Protein AF-A0A2G6DZI0-F1 (afdb_monomer)

Solvent-accessible surface area (backbone atoms only — not comparable to full-atom values): 14780 Å² total; per-residue (Å²): 105,70,50,78,74,58,68,56,85,84,78,86,80,90,85,77,63,76,92,73,58,60,62,69,58,54,59,67,43,70,79,52,85,54,80,83,73,48,76,62,64,48,76,48,68,34,47,69,69,62,69,34,60,83,61,51,24,44,43,50,76,71,59,46,33,26,44,77,76,79,62,83,91,50,59,17,75,93,54,61,92,66,69,79,63,49,92,82,42,39,43,22,62,45,29,32,43,66,50,60,46,77,42,52,66,79,74,40,85,90,51,78,85,70,48,31,73,70,47,46,43,36,80,92,29,47,52,67,36,82,71,58,72,90,42,56,29,59,38,48,37,48,53,52,33,38,32,70,77,48,34,72,63,33,46,54,32,43,60,49,8,40,38,91,69,95,69,68,76,71,66,73,75,67,76,48,94,93,51,54,67,44,81,39,70,22,77,76,25,18,43,44,22,50,28,39,33,37,32,33,47,96,44,43,83,78,42,42,57,60,47,51,50,62,53,26,59,71,43,21,41,45,35,12,77,74,65,67,22,44,31,48,32,55,85,45,81,50,85,67,65,96,82,66,45,72,38,68,65,88,126

Radius of gyration: 19.63 Å; Cα contacts (8 Å, |Δi|>4): 373; chains: 1; bounding box: 44×37×57 Å

Nearest PDB structures (foldseek):
  1y4t-assembly2_D  TM=6.309E-01  e=1.921E-06  Campylobacter jejuni
  6lki-assembly1_A  TM=6.742E-01  e=7.366E-06  Staphylococcus aureus
  1q35-assembly1_A  TM=6.462E-01  e=7.194E-05  Mannheimia haemolytica
  1si1-assembly1_A  TM=6.051E-01  e=9.636E-05  Mannheimia haemolytica
  4x6g-assembly2_G  TM=4.025E-01  e=1.919E-01  Pseudomonas aeruginosa PAO1

Mean predicted aligned error: 7.73 Å

Sequence (251 aa):
AFAEETGLTGVNTELKAASVGTSWVADNLETVSTAEDLPDLFMSAGFDLFFDLKKIGRFREQGVFADLVDYKDRENPLFAGRNLRDPSANYSVISVVPAVFLVNTAELNNRQIPRSWADLMQPEWQQSVSLPVGDFDLFNAILLNIHDQYGDEGIKKLGRSMLLTIMPYFFTKTAKQGGTMEAVWPEDGAIISPIFMLAKKERAEELQPIVDFFASKAVGETLSHQGLFPSLHPEVDNRLPDDADYRMTRR

pLDDT: mean 82.29, std 13.65, range [33.38, 97.19]

Organism: NCBI:txid2044937

Secondary structure (DSSP, 8-state):
-HHHHH-----------GGG-SHHHHHHHHT--SSTTS-SEEEEESSHHHH-TTTHHHHHHTT-EE-----TT---GGGTTS--S-TTS--EEEEEEEE-EEEEGGG-TTPPPP-SHHHHTSGGGTT-B---TT-HHHHHHHHHHHHHHHHHHHHHHHHHHB------GGGGGG--TTSSEEEE--TT-EEEEEEEEEEEGGGHHHHHHHHHHHTSHHHHHHHHHTT---B--TT------TT--EE----

Structure (mmCIF, N/CA/C/O backbone):
data_AF-A0A2G6DZI0-F1
#
_entry.id   AF-A0A2G6DZI0-F1
#
loop_
_atom_site.group_PDB
_atom_site.id
_atom_site.type_symbol
_atom_site.label_atom_id
_atom_site.label_alt_id
_atom_site.label_comp_id
_ato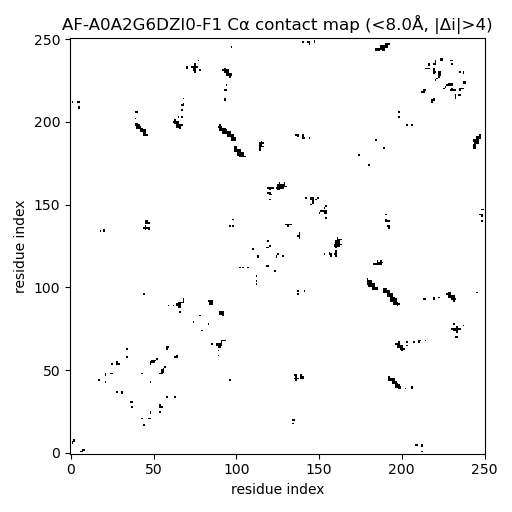m_site.label_asym_id
_atom_site.label_entity_id
_atom_site.label_seq_id
_atom_site.pdbx_PDB_ins_code
_atom_site.Cartn_x
_atom_site.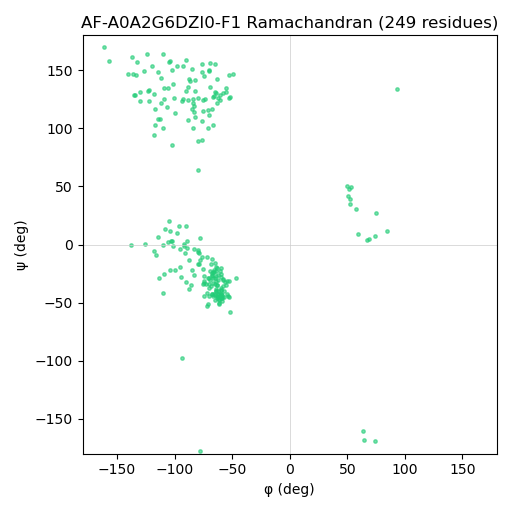Cartn_y
_atom_site.Cartn_z
_atom_site.occupancy
_atom_site.B_iso_or_equiv
_atom_site.auth_seq_id
_atom_site.auth_comp_id
_atom_site.auth_asym_id
_atom_site.auth_atom_id
_atom_site.pdbx_PDB_model_num
ATOM 1 N N . ALA A 1 1 ? -19.471 15.542 7.535 1.00 70.19 1 ALA A N 1
ATOM 2 C CA . ALA A 1 1 ? -19.070 14.133 7.348 1.00 70.19 1 ALA A CA 1
ATOM 3 C C . ALA A 1 1 ? -18.791 13.471 8.698 1.00 70.19 1 ALA A C 1
ATOM 5 O O . ALA A 1 1 ? -19.756 13.087 9.332 1.00 70.19 1 ALA A O 1
ATOM 6 N N . PHE A 1 2 ? -17.552 13.436 9.214 1.00 78.06 2 PHE A N 1
ATOM 7 C CA . PHE A 1 2 ? -17.209 12.659 10.424 1.00 78.06 2 PHE A CA 1
ATOM 8 C C . PHE A 1 2 ? -18.108 12.911 11.651 1.00 78.06 2 PHE A C 1
ATOM 10 O O . PHE A 1 2 ? -18.731 11.981 12.144 1.00 78.06 2 PHE A O 1
ATOM 17 N N . ALA A 1 3 ? -18.213 14.154 12.134 1.00 78.19 3 ALA A N 1
ATOM 18 C CA . ALA A 1 3 ? -19.002 14.460 13.335 1.00 78.19 3 ALA A CA 1
ATOM 19 C C . ALA A 1 3 ? -20.518 14.258 13.139 1.00 78.19 3 ALA A C 1
ATOM 21 O O . ALA A 1 3 ? -21.231 13.973 14.095 1.00 78.19 3 ALA A O 1
ATOM 22 N N . GLU A 1 4 ? -21.013 14.393 11.905 1.00 75.19 4 GLU A N 1
ATOM 23 C CA . GLU A 1 4 ? -22.422 14.147 11.569 1.00 75.19 4 GLU A CA 1
ATOM 24 C C . GLU A 1 4 ? -22.742 12.648 11.538 1.00 75.19 4 GLU A C 1
ATOM 26 O O . GLU A 1 4 ? -23.852 12.257 11.880 1.00 75.19 4 GLU A O 1
ATOM 31 N N . GLU A 1 5 ? -21.775 11.819 11.139 1.00 77.38 5 GLU A N 1
ATOM 32 C CA . GLU A 1 5 ? -21.937 10.373 10.979 1.00 77.38 5 GLU A CA 1
ATOM 33 C C . GLU A 1 5 ? -21.670 9.608 12.280 1.00 77.38 5 GLU A C 1
ATOM 35 O O . GLU A 1 5 ? -22.393 8.671 12.604 1.00 77.38 5 GLU A O 1
ATOM 40 N N . THR A 1 6 ? -20.674 10.036 13.062 1.00 79.06 6 THR A N 1
ATOM 41 C CA . THR A 1 6 ? -20.287 9.365 14.316 1.00 79.06 6 THR A CA 1
ATOM 42 C C . THR A 1 6 ? -20.927 9.980 15.560 1.00 79.06 6 THR A C 1
ATOM 44 O O . THR A 1 6 ? -20.945 9.353 16.616 1.00 79.06 6 THR A O 1
ATOM 47 N N . GLY A 1 7 ? -21.419 11.221 15.476 1.00 79.44 7 GLY A N 1
ATOM 48 C CA . GLY A 1 7 ? -21.890 11.983 16.637 1.00 79.44 7 GLY A CA 1
ATOM 49 C C . GLY A 1 7 ? -20.778 12.415 17.605 1.00 79.44 7 GLY A C 1
ATOM 50 O O . GLY A 1 7 ? -21.074 12.994 18.652 1.00 79.44 7 GLY A O 1
ATOM 51 N N . LEU A 1 8 ? -19.504 12.162 17.279 1.00 83.38 8 LEU A N 1
ATOM 52 C CA . LEU A 1 8 ? -18.361 12.497 18.125 1.00 83.38 8 LEU A CA 1
ATOM 53 C C . LEU A 1 8 ? -17.868 13.922 17.843 1.00 83.38 8 LEU A C 1
ATOM 55 O O . LEU A 1 8 ? -17.499 14.264 16.720 1.00 83.38 8 LEU A O 1
ATOM 59 N N . THR A 1 9 ? -17.808 14.752 18.887 1.00 74.44 9 THR A N 1
ATOM 60 C CA . THR A 1 9 ? -17.354 16.155 18.796 1.00 74.44 9 THR A CA 1
ATOM 61 C C . THR A 1 9 ? -16.095 16.455 19.614 1.00 74.44 9 THR A C 1
ATOM 63 O O . THR A 1 9 ? -15.578 17.565 19.546 1.00 74.44 9 THR A O 1
ATOM 66 N N . GLY A 1 10 ? -15.604 15.490 20.398 1.00 75.81 10 GLY A N 1
ATOM 67 C CA . GLY A 1 10 ? -14.447 15.625 21.295 1.00 75.81 10 GLY A CA 1
ATOM 68 C C . GLY A 1 10 ? -13.167 14.952 20.793 1.00 75.81 10 GLY A C 1
ATOM 69 O O . GLY A 1 10 ? -12.300 14.639 21.601 1.00 75.81 10 GLY A O 1
ATOM 70 N N . VAL A 1 11 ? -13.055 14.680 19.489 1.00 80.00 11 VAL A N 1
ATOM 71 C CA . VAL A 1 11 ? -11.892 13.985 18.920 1.00 80.00 11 VAL A CA 1
ATOM 72 C C . VAL A 1 11 ? -10.783 14.993 18.637 1.00 80.00 11 VAL A C 1
ATOM 74 O O . VAL A 1 11 ? -10.944 15.885 17.804 1.00 80.00 11 VAL A O 1
ATOM 77 N N . ASN A 1 12 ? -9.650 14.848 19.324 1.00 82.06 12 ASN A N 1
ATOM 78 C CA . ASN A 1 12 ? -8.438 15.585 18.989 1.00 82.06 12 ASN A CA 1
ATOM 79 C C . ASN A 1 12 ? -7.689 14.839 17.881 1.00 82.06 12 ASN A C 1
ATOM 81 O O . ASN A 1 12 ? -7.340 13.672 18.047 1.00 82.06 12 ASN A O 1
ATOM 85 N N . THR A 1 13 ? -7.455 15.500 16.751 1.00 81.88 13 THR A N 1
ATOM 86 C CA . THR A 1 13 ? -6.832 14.880 15.578 1.00 81.88 13 THR A CA 1
ATOM 87 C C . THR A 1 13 ? -5.583 15.634 15.169 1.00 81.88 13 THR A C 1
ATOM 89 O O . THR A 1 13 ? -5.636 16.844 14.944 1.00 81.88 13 THR A O 1
ATOM 92 N N . GLU A 1 14 ? -4.500 14.903 14.933 1.00 79.62 14 GLU A N 1
ATOM 93 C CA . GLU A 1 14 ? -3.352 15.412 14.195 1.00 79.62 14 GLU A CA 1
ATOM 94 C C . GLU A 1 14 ? -3.155 14.575 12.926 1.00 79.62 14 GLU A C 1
ATOM 96 O O . GLU A 1 14 ? -2.542 13.514 12.948 1.00 79.62 14 GLU A O 1
ATOM 101 N N . LEU A 1 15 ? -3.716 15.045 11.807 1.00 76.69 15 LEU A N 1
ATOM 102 C CA . LEU A 1 15 ? -3.549 14.426 10.490 1.00 76.69 15 LEU A CA 1
ATOM 103 C C . LEU A 1 15 ? -2.598 15.267 9.634 1.00 76.69 15 LEU A C 1
ATOM 105 O O . LEU A 1 15 ? -2.732 16.491 9.550 1.00 76.69 15 LEU A O 1
ATOM 109 N N . LYS A 1 16 ? -1.650 14.605 8.967 1.00 70.81 16 LYS A N 1
ATOM 110 C CA . LYS A 1 16 ? -0.746 15.210 7.978 1.00 70.81 16 LYS A CA 1
ATOM 111 C C . LYS A 1 16 ? -0.937 14.523 6.629 1.00 70.81 16 LYS A C 1
ATOM 113 O O . LYS A 1 16 ? -1.345 13.367 6.564 1.00 70.81 16 LYS A O 1
ATOM 118 N N . ALA A 1 17 ? -0.637 15.234 5.546 1.00 66.31 17 ALA A N 1
ATOM 119 C CA . ALA A 1 17 ? -0.647 14.639 4.214 1.00 66.31 17 ALA A CA 1
ATOM 120 C C . ALA A 1 17 ? 0.408 13.525 4.117 1.00 66.31 17 ALA A C 1
ATOM 122 O O . ALA A 1 17 ? 1.514 13.692 4.628 1.00 66.31 17 ALA A O 1
ATOM 123 N N . ALA A 1 18 ? 0.101 12.436 3.404 1.00 62.53 18 ALA A N 1
ATOM 124 C CA . ALA A 1 18 ? 1.015 11.301 3.231 1.00 62.53 18 ALA A CA 1
ATOM 125 C C . ALA A 1 18 ? 2.392 11.714 2.671 1.00 62.53 18 ALA A C 1
ATOM 127 O O . ALA A 1 18 ? 3.412 11.161 3.059 1.00 62.53 18 ALA A O 1
ATOM 128 N N . SER A 1 19 ? 2.446 12.766 1.845 1.00 58.12 19 SER A N 1
ATOM 129 C CA . SER A 1 19 ? 3.691 13.322 1.292 1.00 58.12 19 SER A CA 1
ATOM 130 C C . SER A 1 19 ? 4.645 13.925 2.330 1.00 58.12 19 SER A C 1
ATOM 132 O O . SER A 1 19 ? 5.791 14.215 2.002 1.00 58.12 19 SER A O 1
ATOM 134 N N . VAL A 1 20 ? 4.166 14.201 3.547 1.00 62.16 20 VAL A N 1
ATOM 135 C CA . VAL A 1 20 ? 4.996 14.673 4.669 1.00 62.16 20 VAL A CA 1
ATOM 136 C C . VAL A 1 20 ? 5.761 13.504 5.306 1.00 62.16 20 VAL A C 1
ATOM 138 O O . VAL A 1 20 ? 6.754 13.730 5.991 1.00 62.16 20 VAL A O 1
ATOM 141 N N . GLY A 1 21 ? 5.341 12.262 5.042 1.00 64.31 21 GLY A N 1
ATOM 142 C CA . GLY A 1 21 ? 5.916 11.055 5.625 1.00 64.31 21 GLY A CA 1
ATOM 143 C C . GLY A 1 21 ? 5.535 10.855 7.094 1.00 64.31 21 GLY A C 1
ATOM 144 O O . GLY A 1 21 ? 4.664 11.536 7.646 1.00 64.31 21 GLY A O 1
ATOM 145 N N . THR A 1 22 ? 6.205 9.896 7.730 1.00 65.06 22 THR A N 1
ATOM 146 C CA . THR A 1 22 ? 5.932 9.429 9.100 1.00 65.06 22 THR A CA 1
ATOM 147 C C . THR A 1 22 ? 6.905 9.981 10.144 1.00 65.06 22 THR A C 1
ATOM 149 O O . THR A 1 22 ? 6.722 9.726 11.334 1.00 65.06 22 THR A O 1
ATOM 152 N N . SER A 1 23 ? 7.901 10.781 9.739 1.00 65.75 23 SER A N 1
ATOM 153 C CA . SER A 1 23 ? 8.961 11.272 10.633 1.00 65.75 23 SER A CA 1
ATOM 154 C C . SER A 1 23 ? 8.413 12.049 11.830 1.00 65.75 23 SER A C 1
ATOM 156 O O . SER A 1 23 ? 8.842 11.831 12.951 1.00 65.75 23 SER A O 1
ATOM 158 N N . TRP A 1 24 ? 7.387 12.875 11.623 1.00 68.06 24 TRP A N 1
ATOM 159 C CA . TRP A 1 24 ? 6.748 13.635 12.701 1.00 68.06 24 TRP A CA 1
ATOM 160 C C . TRP A 1 24 ? 6.050 12.734 13.736 1.00 68.06 24 TRP A C 1
ATOM 162 O O . TRP A 1 24 ? 6.039 13.056 14.921 1.00 68.06 24 TRP A O 1
ATOM 172 N N . VAL A 1 25 ? 5.486 11.594 13.309 1.00 70.12 25 VAL A N 1
ATOM 173 C CA . VAL A 1 25 ? 4.910 10.604 14.234 1.00 70.12 25 VAL A CA 1
ATOM 174 C C . VAL A 1 25 ? 6.033 9.935 15.010 1.00 70.12 25 VAL A C 1
ATOM 176 O O . VAL A 1 25 ? 5.936 9.781 16.222 1.00 70.12 25 VAL A O 1
ATOM 179 N N . ALA A 1 26 ? 7.113 9.562 14.320 1.00 68.69 26 ALA A N 1
ATOM 180 C CA . ALA A 1 26 ? 8.275 8.944 14.940 1.00 68.69 26 ALA A CA 1
ATOM 181 C C . ALA A 1 26 ? 8.911 9.854 16.004 1.00 68.69 26 ALA A C 1
ATOM 183 O O . ALA A 1 26 ? 9.211 9.356 17.087 1.00 68.69 26 ALA A O 1
ATOM 184 N N . ASP A 1 27 ? 9.039 11.155 15.725 1.00 71.88 27 ASP A N 1
ATOM 185 C CA . ASP A 1 27 ? 9.557 12.172 16.650 1.00 71.88 27 ASP A CA 1
ATOM 186 C C . ASP A 1 27 ? 8.659 12.307 17.891 1.00 71.88 27 ASP A C 1
ATOM 188 O O . ASP A 1 27 ? 9.139 12.305 19.026 1.00 71.88 27 ASP A O 1
ATOM 192 N N . ASN A 1 28 ? 7.335 12.336 17.694 1.00 72.69 28 ASN A N 1
ATOM 193 C CA . ASN A 1 28 ? 6.364 12.375 18.792 1.00 72.69 28 ASN A CA 1
ATOM 194 C C . ASN A 1 28 ? 6.376 11.095 19.647 1.00 72.69 28 ASN A C 1
ATOM 196 O O . ASN A 1 28 ? 5.981 11.131 20.810 1.00 72.69 28 ASN A O 1
ATOM 200 N N . LEU A 1 29 ? 6.834 9.970 19.091 1.00 74.31 29 LEU A N 1
ATOM 201 C CA . LEU A 1 29 ? 6.970 8.698 19.799 1.00 74.31 29 LEU A CA 1
ATOM 202 C C . LEU A 1 29 ? 8.316 8.541 20.522 1.00 74.31 29 LEU A C 1
ATOM 204 O O . LEU A 1 29 ? 8.438 7.636 21.348 1.00 74.31 29 LEU A O 1
ATOM 208 N N . GLU A 1 30 ? 9.324 9.383 20.257 1.00 71.38 30 GLU A N 1
ATOM 209 C CA . GLU A 1 30 ? 10.642 9.262 20.907 1.00 71.38 30 GLU A CA 1
ATOM 210 C C . GLU A 1 30 ? 10.581 9.495 22.419 1.00 71.38 30 GLU A C 1
ATOM 212 O O . GLU A 1 30 ? 11.345 8.898 23.179 1.00 71.38 30 GLU A O 1
ATOM 217 N N . THR A 1 31 ? 9.661 10.350 22.862 1.00 69.75 31 THR A N 1
ATOM 218 C CA . THR A 1 31 ? 9.478 10.705 24.274 1.00 69.75 31 THR A CA 1
ATOM 219 C C . THR A 1 31 ? 8.466 9.809 24.988 1.00 69.75 31 THR A C 1
ATOM 221 O O . THR A 1 31 ? 8.342 9.882 26.211 1.00 69.75 31 THR A O 1
ATOM 224 N N . VAL A 1 32 ? 7.773 8.935 24.253 1.00 77.75 32 VAL A N 1
ATOM 225 C CA . VAL A 1 32 ? 6.754 8.043 24.806 1.00 77.75 32 VAL A CA 1
ATOM 226 C C . VAL A 1 32 ? 7.415 6.903 25.572 1.00 77.75 32 VAL A C 1
ATOM 228 O O . VAL A 1 32 ? 8.234 6.144 25.044 1.00 77.75 32 VAL A O 1
ATOM 231 N N . SER A 1 33 ? 7.029 6.748 26.837 1.00 75.31 33 SER A N 1
ATOM 232 C CA . SER A 1 33 ? 7.593 5.729 27.729 1.00 75.31 33 SER A CA 1
ATOM 233 C C . SER A 1 33 ? 6.579 4.659 28.130 1.00 75.31 33 SER A C 1
ATOM 235 O O . SER A 1 33 ? 6.971 3.503 28.312 1.00 75.31 33 SER A O 1
ATOM 237 N N . THR A 1 34 ? 5.291 5.009 28.179 1.00 82.88 34 THR A N 1
ATOM 238 C CA . THR A 1 34 ? 4.193 4.114 28.565 1.00 82.88 34 THR A CA 1
ATOM 239 C C . THR A 1 34 ? 3.114 4.039 27.482 1.00 82.88 34 THR A C 1
ATOM 241 O O . THR A 1 34 ? 3.065 4.873 26.580 1.00 82.88 34 THR A O 1
ATOM 244 N N . ALA A 1 35 ? 2.242 3.027 27.552 1.00 82.81 35 ALA A N 1
ATOM 245 C CA . ALA A 1 35 ? 1.118 2.895 26.622 1.00 82.81 35 ALA A CA 1
ATOM 246 C C . ALA A 1 35 ? 0.059 4.000 26.813 1.00 82.81 35 ALA A C 1
ATOM 248 O O . ALA A 1 35 ? -0.669 4.329 25.878 1.00 82.81 35 ALA A O 1
ATOM 249 N N . GLU A 1 36 ? -0.007 4.591 28.006 1.00 84.62 36 GLU A N 1
ATOM 250 C CA . GLU A 1 36 ? -0.926 5.679 28.355 1.00 84.62 36 GLU A CA 1
ATOM 251 C C . GLU A 1 36 ? -0.596 6.967 27.587 1.00 84.62 36 GLU A C 1
ATOM 253 O O . GLU A 1 36 ? -1.507 7.684 27.181 1.00 84.62 36 GLU A O 1
ATOM 258 N N . ASP A 1 37 ?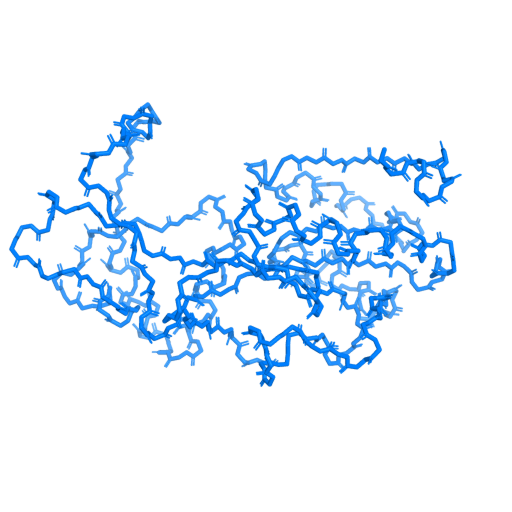 0.690 7.205 27.307 1.00 84.12 37 ASP A N 1
ATOM 259 C CA . ASP A 1 37 ? 1.177 8.384 26.578 1.00 84.12 37 ASP A CA 1
ATOM 260 C C . ASP A 1 37 ? 0.921 8.310 25.057 1.00 84.12 37 ASP A C 1
ATOM 262 O O . ASP A 1 37 ? 1.128 9.288 24.335 1.00 84.12 37 ASP A O 1
ATOM 266 N N . LEU A 1 38 ? 0.510 7.147 24.539 1.00 86.25 38 LEU A N 1
ATOM 267 C CA . LEU A 1 38 ? 0.220 6.966 23.117 1.00 86.25 38 LEU A CA 1
ATOM 268 C C . LEU A 1 38 ? -1.137 7.584 22.745 1.00 86.25 38 LEU A C 1
ATOM 270 O O . LEU A 1 38 ? -2.081 7.493 23.530 1.00 86.25 38 LEU A O 1
ATOM 274 N N . PRO A 1 39 ? -1.301 8.097 21.515 1.00 88.06 39 PRO A N 1
ATOM 275 C CA . PRO A 1 39 ? -2.614 8.241 20.894 1.00 88.06 39 PRO A CA 1
ATOM 276 C C . PRO A 1 39 ? -3.460 6.964 20.973 1.00 88.06 39 PRO A C 1
ATOM 278 O O . PRO A 1 39 ? -2.941 5.849 20.898 1.00 88.06 39 PRO A O 1
ATOM 281 N N . ASP A 1 40 ? -4.778 7.122 21.094 1.00 91.06 40 ASP A N 1
ATOM 282 C CA . ASP A 1 40 ? -5.701 5.983 21.176 1.00 91.06 40 ASP A CA 1
ATOM 283 C C . ASP A 1 40 ? -5.898 5.284 19.822 1.00 91.06 40 ASP A C 1
ATOM 285 O O . ASP A 1 40 ? -6.144 4.078 19.776 1.00 91.06 40 ASP A O 1
ATOM 289 N N . LEU A 1 41 ? -5.730 6.028 18.724 1.00 89.88 41 LEU A N 1
ATOM 290 C CA . LEU A 1 41 ? -5.807 5.535 17.354 1.00 89.88 41 LEU A CA 1
ATOM 291 C C . LEU A 1 41 ? -4.647 6.094 16.524 1.00 89.88 41 LEU A C 1
ATOM 293 O O . LEU A 1 41 ? -4.451 7.308 16.457 1.00 89.88 41 LEU A O 1
ATOM 297 N N . PHE A 1 42 ? -3.920 5.213 15.844 1.00 87.19 42 PHE A N 1
ATOM 298 C CA . PHE A 1 42 ? -2.935 5.583 14.829 1.00 87.19 42 PHE A CA 1
ATOM 299 C C . PHE A 1 42 ? -3.422 5.149 13.460 1.00 87.19 42 PHE A C 1
ATOM 301 O O . PHE A 1 42 ? -3.967 4.058 13.314 1.00 87.19 42 PHE A O 1
ATOM 308 N N . MET A 1 43 ? -3.151 5.964 12.448 1.00 85.50 43 MET A N 1
ATOM 309 C CA . MET A 1 43 ? -3.350 5.603 11.051 1.00 85.50 43 MET A CA 1
ATOM 310 C C . MET A 1 43 ? -2.121 6.013 10.256 1.00 85.50 43 MET A C 1
ATOM 312 O O . MET A 1 43 ? -1.668 7.155 10.353 1.00 85.50 43 MET A O 1
ATOM 316 N N . SER A 1 44 ? -1.568 5.085 9.483 1.00 79.12 44 SER A N 1
ATOM 317 C CA . SER A 1 44 ? -0.425 5.382 8.624 1.00 79.12 44 SER A CA 1
ATOM 318 C C . SER A 1 44 ? -0.325 4.398 7.466 1.00 79.12 44 SER A C 1
ATOM 320 O O . SER A 1 44 ? -0.857 3.289 7.529 1.00 79.12 44 SER A O 1
ATOM 322 N N . ALA A 1 45 ? 0.353 4.817 6.404 1.00 73.12 45 ALA A N 1
ATOM 323 C CA . ALA A 1 45 ? 0.731 3.929 5.317 1.00 73.12 45 ALA A CA 1
ATOM 324 C C . ALA A 1 45 ? 2.047 3.218 5.660 1.00 73.12 45 ALA A C 1
ATOM 326 O O . ALA A 1 45 ? 2.868 3.752 6.395 1.00 73.12 45 ALA A O 1
ATOM 327 N N . GLY A 1 46 ? 2.222 2.015 5.118 1.00 67.94 46 GLY A N 1
ATOM 328 C CA . GLY A 1 46 ? 3.477 1.274 5.087 1.00 67.94 46 GLY A CA 1
ATOM 329 C C . GLY A 1 46 ? 4.074 0.846 6.413 1.00 67.94 46 GLY A C 1
ATOM 330 O O . GLY A 1 46 ? 3.378 0.628 7.395 1.00 67.94 46 GLY A O 1
ATOM 331 N N . PHE A 1 47 ? 5.370 0.553 6.382 1.00 67.38 47 PHE A N 1
ATOM 332 C CA . PHE A 1 47 ? 6.024 -0.345 7.331 1.00 67.38 47 PHE A CA 1
ATOM 333 C C . PHE A 1 47 ? 6.855 0.395 8.386 1.00 67.38 47 PHE A C 1
ATOM 335 O O . PHE A 1 47 ? 7.122 -0.164 9.450 1.00 67.38 47 PHE A O 1
ATOM 342 N N . ASP A 1 48 ? 7.277 1.633 8.127 1.00 66.62 48 ASP A N 1
ATOM 343 C CA . ASP A 1 48 ? 8.335 2.258 8.932 1.00 66.62 48 ASP A CA 1
ATOM 344 C C . ASP A 1 48 ? 7.885 2.529 10.378 1.00 66.62 48 ASP A C 1
ATOM 346 O O . ASP A 1 48 ? 8.575 2.202 11.344 1.00 66.62 48 ASP A O 1
ATOM 350 N N . LEU A 1 49 ? 6.653 3.016 10.541 1.00 67.56 49 LEU A N 1
ATOM 351 C CA . LEU A 1 49 ? 6.085 3.298 11.857 1.00 67.56 49 LEU A CA 1
ATOM 352 C C . LEU A 1 49 ? 5.786 2.021 12.664 1.00 67.56 49 LEU A C 1
ATOM 354 O O . LEU A 1 49 ? 5.893 2.015 13.891 1.00 67.56 49 LEU A O 1
ATOM 358 N N . PHE A 1 50 ? 5.396 0.938 11.989 1.00 65.38 50 PHE A N 1
ATOM 359 C CA . PHE A 1 50 ? 4.792 -0.231 12.638 1.00 65.38 50 PHE A CA 1
ATOM 360 C C . PHE A 1 50 ? 5.751 -1.393 12.871 1.00 65.38 50 PHE A C 1
ATOM 362 O O . PHE A 1 50 ? 5.493 -2.222 13.747 1.00 65.38 50 PHE A O 1
ATOM 369 N N . PHE A 1 51 ? 6.848 -1.451 12.116 1.00 64.44 51 PHE A N 1
ATOM 370 C CA . PHE A 1 51 ? 7.861 -2.499 12.238 1.00 64.44 51 PHE A CA 1
ATOM 371 C C . PHE A 1 51 ? 9.121 -2.024 12.980 1.00 64.44 51 PHE A C 1
ATOM 373 O O . PHE A 1 51 ? 10.047 -2.814 13.181 1.00 64.44 51 PHE A O 1
ATOM 380 N N . ASP A 1 52 ? 9.134 -0.782 13.480 1.00 71.06 52 ASP A N 1
ATOM 381 C CA . ASP A 1 52 ? 10.100 -0.333 14.485 1.00 71.06 52 ASP A CA 1
ATOM 382 C C . ASP A 1 52 ? 9.846 -1.069 15.815 1.00 71.06 52 ASP A C 1
ATOM 384 O O . ASP A 1 52 ? 8.931 -0.743 16.575 1.00 71.06 52 ASP A O 1
ATOM 388 N N . LEU A 1 53 ? 10.690 -2.064 16.111 1.00 65.75 53 LEU A N 1
ATOM 389 C CA . LEU A 1 53 ? 10.628 -2.866 17.341 1.00 65.75 53 LEU A CA 1
ATOM 390 C C . LEU A 1 53 ? 10.855 -2.049 18.624 1.00 65.75 53 LEU A C 1
ATOM 392 O O . LEU A 1 53 ? 10.479 -2.494 19.705 1.00 65.75 53 LEU A O 1
ATOM 396 N N . LYS A 1 54 ? 11.475 -0.869 18.541 1.00 69.50 54 LYS A N 1
ATOM 397 C CA . LYS A 1 54 ? 11.793 -0.029 19.705 1.00 69.50 54 LYS A CA 1
ATOM 398 C C . LYS A 1 54 ? 10.678 0.959 20.034 1.00 69.50 54 LYS A C 1
ATOM 400 O O . LYS A 1 54 ? 10.501 1.268 21.210 1.00 69.50 54 LYS A O 1
ATOM 405 N N . LYS A 1 55 ? 9.950 1.451 19.027 1.00 75.44 55 LYS A N 1
ATOM 406 C CA . LYS A 1 55 ? 8.881 2.452 19.192 1.00 75.44 55 LYS A CA 1
ATOM 407 C C . LYS A 1 55 ? 7.509 1.804 19.336 1.00 75.44 55 LYS A C 1
ATOM 409 O O . LYS A 1 55 ? 7.153 1.384 20.431 1.00 75.44 55 LYS A O 1
ATOM 414 N N . ILE A 1 56 ? 6.726 1.717 18.262 1.00 78.81 56 ILE A N 1
ATOM 415 C CA . ILE A 1 56 ? 5.375 1.140 18.308 1.00 78.81 56 ILE A CA 1
ATOM 416 C C . ILE A 1 56 ? 5.415 -0.391 18.424 1.00 78.81 56 ILE A C 1
ATOM 418 O O . ILE A 1 56 ? 4.561 -0.978 19.092 1.00 78.81 56 ILE A O 1
ATOM 422 N N . GLY A 1 57 ? 6.430 -1.045 17.850 1.00 80.06 57 GLY A N 1
ATOM 423 C CA . GLY A 1 57 ? 6.544 -2.503 17.826 1.00 80.06 57 GLY A CA 1
ATOM 424 C C . GLY A 1 57 ? 6.592 -3.141 19.217 1.00 80.06 57 GLY A C 1
ATOM 425 O O . GLY A 1 57 ? 5.939 -4.162 19.426 1.00 80.06 57 GLY A O 1
ATOM 426 N N . ARG A 1 58 ? 7.253 -2.513 20.204 1.00 83.94 58 ARG A N 1
ATOM 427 C CA . ARG A 1 58 ? 7.258 -3.020 21.593 1.00 83.94 58 ARG A CA 1
ATOM 428 C C . ARG A 1 58 ? 5.862 -3.018 22.225 1.00 83.94 58 ARG A C 1
ATOM 430 O O . ARG A 1 58 ? 5.548 -3.911 23.001 1.00 83.94 58 ARG A O 1
ATOM 437 N N . PHE A 1 59 ? 5.020 -2.032 21.904 1.00 86.69 59 PHE A N 1
ATOM 438 C CA . PHE A 1 59 ? 3.664 -1.930 22.457 1.00 86.69 59 PHE A CA 1
ATOM 439 C C . PHE A 1 59 ? 2.722 -2.939 21.801 1.00 86.69 59 PHE A C 1
ATOM 441 O O . PHE A 1 59 ? 1.874 -3.524 22.474 1.00 86.69 59 PHE A O 1
ATOM 448 N N . ARG A 1 60 ? 2.930 -3.232 20.512 1.00 86.75 60 ARG A N 1
ATOM 449 C CA . ARG A 1 60 ? 2.293 -4.384 19.865 1.00 86.75 60 ARG A CA 1
ATOM 450 C C . ARG A 1 60 ? 2.659 -5.689 20.568 1.00 86.75 60 ARG A C 1
ATOM 452 O O . ARG A 1 60 ? 1.768 -6.465 20.880 1.00 86.75 60 ARG A O 1
ATOM 459 N N . GLU A 1 61 ? 3.941 -5.935 20.840 1.00 85.31 61 GLU A N 1
ATOM 460 C CA . GLU A 1 61 ? 4.380 -7.160 21.536 1.00 85.31 61 GLU A CA 1
ATOM 461 C C . GLU A 1 61 ? 3.806 -7.281 22.956 1.00 85.31 61 GLU A C 1
ATOM 463 O O . GLU A 1 61 ? 3.609 -8.388 23.453 1.00 85.31 61 GLU A O 1
ATOM 468 N N . GLN A 1 62 ? 3.481 -6.153 23.589 1.00 88.62 62 GLN A N 1
ATOM 469 C CA . GLN A 1 62 ? 2.776 -6.092 24.873 1.00 88.62 62 GLN A CA 1
ATOM 470 C C . GLN A 1 62 ? 1.253 -6.298 24.755 1.00 88.62 62 GLN A C 1
ATOM 472 O O . GLN A 1 62 ? 0.571 -6.353 25.776 1.00 88.62 62 GLN A O 1
ATOM 477 N N . GLY A 1 63 ? 0.706 -6.416 23.540 1.00 90.44 63 GLY A N 1
ATOM 478 C CA . GLY A 1 63 ? -0.725 -6.621 23.300 1.00 90.44 63 GLY A CA 1
ATOM 479 C C . GLY A 1 63 ? -1.586 -5.371 23.509 1.00 90.44 63 GLY A C 1
ATOM 480 O O . GLY A 1 63 ? -2.763 -5.494 23.850 1.00 90.44 63 GLY A O 1
ATOM 481 N N . VAL A 1 64 ? -1.007 -4.175 23.335 1.00 92.75 64 VAL A N 1
ATOM 482 C CA . VAL A 1 64 ? -1.707 -2.887 23.520 1.00 92.75 64 VAL A CA 1
ATOM 483 C C . VAL A 1 64 ? -2.758 -2.639 22.433 1.00 92.75 64 VAL A C 1
ATOM 485 O O . VAL A 1 64 ? -3.771 -1.990 22.696 1.00 92.75 64 VAL A O 1
ATOM 488 N N . PHE A 1 65 ? -2.534 -3.149 21.222 1.00 93.50 65 PHE A N 1
ATOM 489 C CA . PHE A 1 65 ? -3.371 -2.872 20.055 1.00 93.50 65 PHE A CA 1
ATOM 490 C C . PHE A 1 65 ? -4.290 -4.039 19.692 1.00 93.50 65 PHE A C 1
ATOM 492 O O . PHE A 1 65 ? -4.025 -5.185 20.058 1.00 93.50 65 PHE A O 1
ATOM 499 N N . ALA A 1 66 ? -5.370 -3.736 18.974 1.00 94.31 66 ALA A N 1
ATOM 500 C CA . ALA A 1 66 ? -6.297 -4.720 18.432 1.00 94.31 66 ALA A CA 1
ATOM 501 C C . ALA A 1 66 ? -6.765 -4.325 17.024 1.00 94.31 66 ALA A C 1
ATOM 503 O O . ALA A 1 66 ? -6.953 -3.141 16.734 1.00 94.31 66 ALA A O 1
ATOM 504 N N . ASP A 1 67 ? -6.998 -5.331 16.181 1.00 94.00 67 ASP A N 1
ATOM 505 C CA . ASP A 1 67 ? -7.782 -5.187 14.957 1.00 94.00 67 ASP A CA 1
ATOM 506 C C . ASP A 1 67 ? -9.260 -4.997 15.327 1.00 94.00 67 ASP A C 1
ATOM 508 O O . ASP A 1 67 ? -9.875 -5.878 15.932 1.00 94.00 67 ASP A O 1
ATOM 512 N N . LEU A 1 68 ? -9.811 -3.828 14.998 1.00 94.75 68 LEU A N 1
ATOM 513 C CA . LEU A 1 68 ? -11.204 -3.463 15.281 1.00 94.75 68 LEU A CA 1
ATOM 514 C C . LEU A 1 68 ? -12.072 -3.391 14.015 1.00 94.75 68 LEU A C 1
ATOM 516 O O . LEU A 1 68 ? -13.261 -3.078 14.104 1.00 94.75 68 LEU A O 1
ATOM 520 N N . VAL A 1 69 ? -11.499 -3.646 12.834 1.00 92.94 69 VAL A N 1
ATOM 521 C CA . VAL A 1 69 ? -12.245 -3.613 11.573 1.00 92.94 69 VAL A CA 1
ATOM 522 C C . VAL A 1 69 ? -12.948 -4.947 11.368 1.00 92.94 69 VAL A C 1
ATOM 524 O O . VAL A 1 69 ? -12.314 -5.972 11.128 1.00 92.94 69 VAL A O 1
ATOM 527 N N . ASP A 1 70 ? -14.279 -4.922 11.393 1.00 87.94 70 ASP A N 1
ATOM 528 C CA . ASP A 1 70 ? -15.100 -6.106 11.155 1.00 87.94 70 ASP A CA 1
ATOM 529 C C . ASP A 1 70 ? -15.927 -5.984 9.868 1.00 87.94 70 ASP A C 1
ATOM 531 O O . ASP A 1 70 ? -16.927 -5.270 9.787 1.00 87.94 70 ASP A O 1
ATOM 535 N N . TYR A 1 71 ? -15.534 -6.754 8.853 1.00 86.75 71 TYR A N 1
ATOM 536 C CA . TYR A 1 71 ? -16.289 -6.909 7.606 1.00 86.75 71 TYR A CA 1
ATOM 537 C C . TYR A 1 71 ? -17.192 -8.155 7.580 1.00 86.75 71 TYR A C 1
ATOM 539 O O . TYR A 1 71 ? -17.643 -8.560 6.504 1.00 86.75 71 TYR A O 1
ATOM 547 N N . LYS A 1 72 ? -17.473 -8.781 8.732 1.00 83.81 72 LYS A N 1
ATOM 548 C CA . LYS A 1 72 ? -18.315 -9.986 8.872 1.00 83.81 72 LYS A CA 1
ATOM 549 C C . LYS A 1 72 ? -17.854 -11.127 7.963 1.00 83.81 72 LYS A C 1
ATOM 551 O O . LYS A 1 72 ? -18.637 -11.656 7.177 1.00 83.81 72 LYS A O 1
ATOM 556 N N . ASP A 1 73 ? -16.553 -11.415 8.002 1.00 81.56 73 ASP A N 1
ATOM 557 C CA . ASP A 1 73 ? -15.871 -12.430 7.174 1.00 81.56 73 ASP A CA 1
ATOM 558 C C . ASP A 1 73 ? -15.958 -12.231 5.655 1.00 81.56 73 ASP A C 1
ATOM 560 O O . ASP A 1 73 ? -15.530 -13.085 4.879 1.00 81.56 73 ASP A O 1
ATOM 564 N N . ARG A 1 74 ? -16.461 -11.081 5.199 1.00 88.88 74 ARG A N 1
ATOM 565 C CA . ARG A 1 74 ? -16.419 -10.721 3.786 1.00 88.88 74 ARG A CA 1
ATOM 566 C C . ARG A 1 74 ? -15.052 -10.137 3.453 1.00 88.88 74 ARG A C 1
ATOM 568 O O . ARG A 1 74 ? -14.481 -9.354 4.216 1.00 88.88 74 ARG A O 1
ATOM 575 N N . GLU A 1 75 ? -14.566 -10.486 2.272 1.00 89.81 75 GLU A N 1
ATOM 576 C CA . GLU A 1 75 ? -13.384 -9.892 1.659 1.00 89.81 75 GLU A CA 1
ATOM 577 C C . GLU A 1 75 ? -13.805 -9.140 0.400 1.00 89.81 75 GLU A C 1
ATOM 579 O O . GLU A 1 75 ? -14.762 -9.524 -0.280 1.00 89.81 75 GLU A O 1
ATOM 584 N N . ASN A 1 76 ? -13.089 -8.064 0.076 1.00 92.38 76 ASN A N 1
ATOM 585 C CA . ASN A 1 76 ? -13.215 -7.468 -1.244 1.00 92.38 76 ASN A CA 1
ATOM 586 C C . ASN A 1 76 ? -12.733 -8.486 -2.299 1.00 92.38 76 ASN A C 1
ATOM 588 O O . ASN A 1 76 ? -11.627 -9.014 -2.143 1.00 92.38 76 ASN A O 1
ATOM 592 N N . PRO A 1 77 ? -13.506 -8.749 -3.373 1.00 90.38 77 PRO A N 1
ATOM 593 C CA . PRO A 1 77 ? -13.128 -9.705 -4.415 1.00 90.38 77 PRO A CA 1
ATOM 594 C C . PRO A 1 77 ? -11.735 -9.467 -5.008 1.00 90.38 77 PRO A C 1
ATOM 596 O O . PRO A 1 77 ? -11.055 -10.429 -5.356 1.00 90.38 77 PRO A O 1
ATOM 599 N N . LEU A 1 78 ? -11.284 -8.208 -5.059 1.00 87.50 78 LEU A N 1
ATOM 600 C CA . LEU A 1 78 ? -9.954 -7.830 -5.540 1.00 87.50 78 LEU A CA 1
ATOM 601 C C . LEU A 1 78 ? -8.819 -8.501 -4.751 1.00 87.50 78 LEU A C 1
ATOM 603 O O . LEU A 1 78 ? -7.746 -8.737 -5.302 1.00 87.50 78 LEU A O 1
ATOM 607 N N . PHE A 1 79 ? -9.037 -8.789 -3.466 1.00 87.69 79 PHE A N 1
ATOM 608 C CA . PHE A 1 79 ? -8.027 -9.318 -2.545 1.00 87.69 79 PHE A CA 1
ATOM 609 C C . PHE A 1 79 ? -8.327 -10.731 -2.048 1.00 87.69 79 PHE A C 1
ATOM 611 O O . PHE A 1 79 ? -7.601 -11.228 -1.185 1.00 87.69 79 PHE A O 1
ATOM 618 N N . ALA A 1 80 ? -9.369 -11.371 -2.583 1.00 86.19 80 ALA A N 1
ATOM 619 C CA . ALA A 1 80 ? -9.834 -12.669 -2.118 1.00 86.19 80 ALA A CA 1
ATOM 620 C C . ALA A 1 80 ? -8.692 -13.700 -2.083 1.00 86.19 80 ALA A C 1
ATOM 622 O O . ALA A 1 80 ? -7.988 -13.908 -3.075 1.00 86.19 80 ALA A O 1
ATOM 623 N N . GLY A 1 81 ? -8.494 -14.336 -0.926 1.00 83.69 81 GLY A N 1
ATOM 624 C CA . GLY A 1 81 ? -7.468 -15.373 -0.743 1.00 83.69 81 GLY A CA 1
ATOM 625 C C . GLY A 1 81 ? -6.022 -14.866 -0.666 1.00 83.69 81 GLY A C 1
ATOM 626 O O . GLY A 1 81 ? -5.097 -15.680 -0.632 1.00 83.69 81 GLY A O 1
ATOM 627 N N . ARG A 1 82 ? -5.799 -13.543 -0.613 1.00 81.56 82 ARG A N 1
ATOM 628 C CA . ARG A 1 82 ? -4.464 -12.953 -0.388 1.00 81.56 82 ARG A CA 1
ATOM 629 C C . ARG A 1 82 ? -4.122 -12.739 1.092 1.00 81.56 82 ARG A C 1
ATOM 631 O O . ARG A 1 82 ? -3.002 -12.331 1.374 1.00 81.56 82 ARG A O 1
ATOM 638 N N . ASN A 1 83 ? -5.043 -13.040 2.015 1.00 83.06 83 ASN A N 1
ATOM 639 C CA . ASN A 1 83 ? -4.847 -12.969 3.471 1.00 83.06 83 ASN A CA 1
ATOM 640 C C . ASN A 1 83 ? -4.253 -11.627 3.941 1.00 83.06 83 ASN A C 1
ATOM 642 O O . ASN A 1 83 ? -3.273 -11.601 4.676 1.00 83.06 83 ASN A O 1
ATOM 646 N N . LEU A 1 84 ? -4.839 -10.504 3.505 1.00 85.62 84 LEU A N 1
ATOM 647 C CA . LEU A 1 84 ? -4.355 -9.161 3.869 1.00 85.62 84 LEU A CA 1
ATOM 648 C C . LEU A 1 84 ? -4.632 -8.772 5.330 1.00 85.62 84 LEU A C 1
ATOM 650 O O . LEU A 1 84 ? -4.134 -7.747 5.790 1.00 85.62 84 LEU A O 1
ATOM 654 N 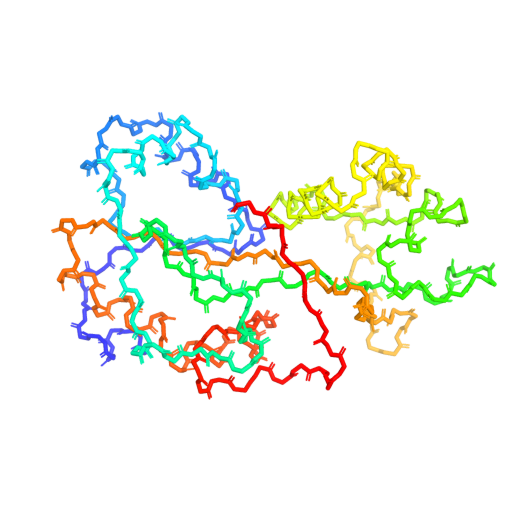N . ARG A 1 85 ? -5.451 -9.548 6.047 1.00 85.31 85 ARG A N 1
ATOM 655 C CA . ARG A 1 85 ? -5.712 -9.332 7.473 1.00 85.31 85 ARG A CA 1
ATOM 656 C C . ARG A 1 85 ? -4.509 -9.767 8.302 1.00 85.31 85 ARG A C 1
ATOM 658 O O . ARG A 1 85 ? -3.868 -10.766 7.980 1.00 85.31 85 ARG A O 1
ATOM 665 N N . ASP A 1 86 ? -4.240 -9.050 9.390 1.00 86.69 86 ASP A N 1
ATOM 666 C CA . ASP A 1 86 ? -3.191 -9.439 10.328 1.00 86.69 86 ASP A CA 1
ATOM 667 C C . ASP A 1 86 ? -3.581 -10.746 11.046 1.00 86.69 86 ASP A C 1
ATOM 669 O O . ASP A 1 86 ? -4.544 -10.748 11.818 1.00 86.69 86 ASP A O 1
ATOM 673 N N . PRO A 1 87 ? -2.835 -11.853 10.869 1.00 85.00 87 PRO A N 1
ATOM 674 C CA . PRO A 1 87 ? -3.132 -13.111 11.554 1.00 85.00 87 PRO A CA 1
ATOM 675 C C . PRO A 1 87 ? -2.994 -13.012 13.079 1.00 85.00 87 PRO A C 1
ATOM 677 O O . PRO A 1 87 ? -3.536 -13.850 13.798 1.00 85.00 87 PRO A O 1
ATOM 680 N N . SER A 1 88 ? -2.271 -12.005 13.577 1.00 86.31 88 SER A N 1
ATOM 681 C CA . SER A 1 88 ? -2.100 -11.748 15.009 1.00 86.31 88 SER A CA 1
ATOM 682 C C . SER A 1 88 ? -3.140 -10.775 15.580 1.00 86.31 88 SER A C 1
ATOM 684 O O . SER A 1 88 ? -3.111 -10.521 16.782 1.00 86.31 88 SER A O 1
ATOM 686 N N . ALA A 1 89 ? -4.048 -10.249 14.746 1.00 89.25 89 ALA A N 1
ATOM 687 C CA . ALA A 1 89 ? -5.137 -9.342 15.121 1.00 89.25 89 ALA A CA 1
ATOM 688 C C . ALA A 1 89 ? -4.703 -8.096 15.927 1.00 89.25 89 ALA A C 1
ATOM 690 O O . ALA A 1 89 ? -5.434 -7.629 16.801 1.00 89.25 89 ALA A O 1
ATOM 691 N N . ASN A 1 90 ? -3.518 -7.552 15.642 1.00 88.06 90 ASN A N 1
ATOM 692 C CA . ASN A 1 90 ? -3.019 -6.298 16.214 1.00 88.06 90 ASN A CA 1
ATOM 693 C C . ASN A 1 90 ? -3.306 -5.087 15.319 1.00 88.06 90 ASN A C 1
ATOM 695 O O . ASN A 1 90 ? -3.364 -3.962 15.817 1.00 88.06 90 ASN A O 1
ATOM 699 N N . TYR A 1 91 ? -3.409 -5.311 14.007 1.00 88.44 91 TYR A N 1
ATOM 700 C CA . TYR A 1 91 ? -3.524 -4.263 13.000 1.00 88.44 91 TYR A CA 1
ATOM 701 C C . TYR A 1 91 ? -4.795 -4.418 12.177 1.00 88.44 91 TYR A C 1
ATOM 703 O O . TYR A 1 91 ? -5.050 -5.483 11.615 1.00 88.44 91 TYR A O 1
ATOM 711 N N . SER A 1 92 ? -5.515 -3.316 11.998 1.00 91.69 92 SER A N 1
ATOM 712 C CA . SER A 1 92 ? -6.548 -3.215 10.974 1.00 91.69 92 SER A CA 1
ATOM 713 C C . SER A 1 92 ? -5.940 -2.739 9.656 1.00 91.69 92 SER A C 1
ATOM 715 O O . SER A 1 92 ? -5.169 -1.779 9.640 1.00 91.69 92 SER A O 1
ATOM 717 N N . VAL A 1 93 ? -6.316 -3.360 8.536 1.00 91.38 93 VAL A N 1
ATOM 718 C CA . VAL A 1 93 ? -5.940 -2.907 7.185 1.00 9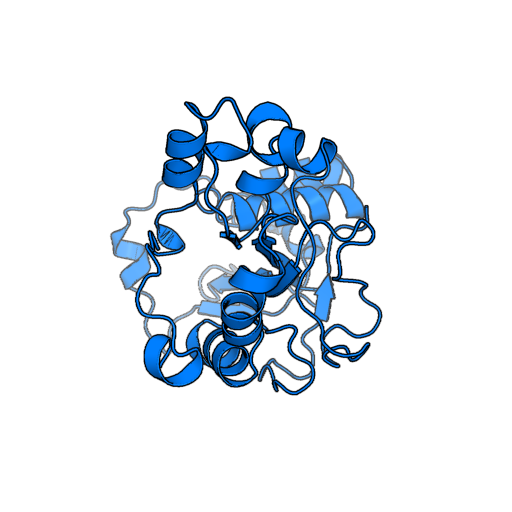1.38 93 VAL A CA 1
ATOM 719 C C . VAL A 1 93 ? -7.193 -2.410 6.471 1.00 91.38 93 VAL A C 1
ATOM 721 O O . VAL A 1 93 ? -8.159 -3.155 6.311 1.00 91.38 93 VAL A O 1
ATOM 724 N N . ILE A 1 94 ? -7.188 -1.149 6.037 1.00 92.62 94 ILE A N 1
ATOM 725 C CA . ILE A 1 94 ? -8.372 -0.520 5.415 1.00 92.62 94 ILE A CA 1
ATOM 726 C C . ILE A 1 94 ? -8.213 -0.288 3.910 1.00 92.62 94 ILE A C 1
ATOM 728 O O . ILE A 1 94 ? -9.200 -0.237 3.170 1.00 92.62 94 ILE A O 1
ATOM 732 N N . SER A 1 95 ? -6.975 -0.166 3.435 1.00 91.19 95 SER A N 1
ATOM 733 C CA . SER A 1 95 ? -6.652 0.102 2.034 1.00 91.19 95 SER A CA 1
ATOM 734 C C . SER A 1 95 ? -5.197 -0.276 1.733 1.00 91.19 95 SER A C 1
ATOM 736 O O . SER A 1 95 ? -4.435 -0.588 2.649 1.00 91.19 95 SER A O 1
ATOM 738 N N . VAL A 1 96 ? -4.808 -0.278 0.459 1.00 90.19 96 VAL A N 1
ATOM 739 C CA . VAL A 1 96 ? -3.435 -0.523 0.004 1.00 90.19 96 VAL A CA 1
ATOM 740 C C . VAL A 1 96 ? -2.989 0.521 -1.015 1.00 90.19 96 VAL A C 1
ATOM 742 O O . VAL A 1 96 ? -3.803 1.114 -1.718 1.00 90.19 96 VAL A O 1
ATOM 745 N N . VAL A 1 97 ? -1.678 0.700 -1.131 1.00 87.00 97 VAL A N 1
ATOM 746 C CA . VAL A 1 97 ? -1.012 1.566 -2.104 1.00 87.00 97 VAL A CA 1
ATOM 747 C C . VAL A 1 97 ? -0.220 0.683 -3.077 1.00 87.00 97 VAL A C 1
ATOM 749 O O . VAL A 1 97 ? 0.783 0.094 -2.668 1.00 87.00 97 VAL A O 1
ATOM 752 N N . PRO A 1 98 ? -0.659 0.526 -4.339 1.00 86.62 98 PRO A N 1
ATOM 753 C CA . PRO A 1 98 ? 0.040 -0.295 -5.324 1.00 86.62 98 PRO A CA 1
ATOM 754 C C . PRO A 1 98 ? 1.197 0.466 -5.993 1.00 86.62 98 PRO A C 1
ATOM 756 O O . PRO A 1 98 ? 1.024 1.576 -6.495 1.00 86.62 98 PRO A O 1
ATOM 759 N N . ALA A 1 99 ? 2.369 -0.163 -6.071 1.00 87.94 99 ALA A N 1
ATOM 760 C CA . ALA A 1 99 ? 3.480 0.273 -6.909 1.00 87.94 99 ALA A CA 1
ATOM 761 C C . ALA A 1 99 ? 3.277 -0.225 -8.347 1.00 87.94 99 ALA A C 1
ATOM 763 O O . ALA A 1 99 ? 3.410 -1.419 -8.627 1.00 87.94 99 ALA A O 1
ATOM 764 N N . VAL A 1 100 ? 2.991 0.710 -9.251 1.00 86.88 100 VAL A N 1
ATOM 765 C CA . VAL A 1 100 ? 2.916 0.496 -10.705 1.00 86.88 100 VAL A CA 1
ATOM 766 C C . VAL A 1 100 ? 4.089 1.179 -11.404 1.00 86.88 100 VAL A C 1
ATOM 768 O O . VAL A 1 100 ? 4.756 2.037 -10.818 1.00 86.88 100 VAL A O 1
ATOM 771 N N . PHE A 1 101 ? 4.355 0.827 -12.660 1.00 88.25 101 PHE A N 1
ATOM 772 C CA . PHE A 1 101 ? 5.415 1.476 -13.425 1.00 88.25 101 PHE A CA 1
ATOM 773 C C . PHE A 1 101 ? 4.888 2.725 -14.116 1.00 88.25 101 PHE A C 1
ATOM 775 O O . PHE A 1 101 ? 3.790 2.737 -14.665 1.00 88.25 101 PHE A O 1
ATOM 782 N N . LEU A 1 102 ? 5.710 3.770 -14.124 1.00 87.62 102 LEU A N 1
ATOM 783 C CA . LEU A 1 102 ? 5.488 4.958 -14.932 1.00 87.62 102 LEU A CA 1
ATOM 784 C C . LEU A 1 102 ? 6.646 5.079 -15.923 1.00 87.62 102 LEU A C 1
ATOM 786 O O . LEU A 1 102 ? 7.762 5.447 -15.556 1.00 87.62 102 LEU A O 1
ATOM 790 N N . VAL A 1 103 ? 6.385 4.717 -17.174 1.00 86.69 103 VAL A N 1
ATOM 791 C CA . VAL A 1 103 ? 7.399 4.537 -18.214 1.00 86.69 103 VAL A CA 1
ATOM 792 C C . VAL A 1 103 ? 7.442 5.766 -19.110 1.00 86.69 103 VAL A C 1
ATOM 794 O O . VAL A 1 103 ? 6.430 6.157 -19.680 1.00 86.69 103 VAL A O 1
ATOM 797 N N . ASN A 1 104 ? 8.624 6.363 -19.276 1.00 88.88 104 ASN A N 1
ATOM 798 C CA . ASN A 1 104 ? 8.834 7.418 -20.264 1.00 88.88 104 ASN A CA 1
ATOM 799 C C . ASN A 1 104 ? 9.130 6.798 -21.639 1.00 88.88 104 ASN A C 1
ATOM 801 O O . ASN A 1 104 ? 10.261 6.398 -21.920 1.00 88.88 104 ASN A O 1
ATOM 805 N N . THR A 1 105 ? 8.122 6.740 -22.506 1.00 87.50 105 THR A N 1
ATOM 806 C CA . THR A 1 105 ? 8.190 6.116 -23.835 1.00 87.50 105 THR A CA 1
ATOM 807 C C . THR A 1 105 ? 9.173 6.802 -24.786 1.00 87.50 105 THR A C 1
ATOM 809 O O . THR A 1 105 ? 9.699 6.150 -25.686 1.00 87.50 105 THR A O 1
ATOM 812 N N . ALA A 1 106 ? 9.510 8.077 -24.558 1.00 86.56 106 ALA A N 1
ATOM 813 C CA . ALA A 1 106 ? 10.536 8.776 -25.337 1.00 86.56 106 ALA A CA 1
ATOM 814 C C . ALA A 1 106 ? 11.974 8.374 -24.968 1.00 86.56 106 ALA A C 1
ATOM 816 O O . ALA A 1 106 ? 12.873 8.530 -25.788 1.00 86.56 106 ALA A O 1
ATOM 817 N N . GLU A 1 107 ? 12.191 7.811 -23.775 1.00 87.06 107 GLU A N 1
ATOM 818 C CA . GLU A 1 107 ? 13.517 7.428 -23.255 1.00 87.06 107 GLU A CA 1
ATOM 819 C C . GLU A 1 107 ? 13.761 5.907 -23.327 1.00 87.06 107 GLU A C 1
ATOM 821 O O . GLU A 1 107 ? 14.719 5.360 -22.763 1.00 87.06 107 GLU A O 1
ATOM 826 N N . LEU A 1 108 ? 12.892 5.182 -24.041 1.00 86.12 108 LEU A N 1
ATOM 827 C CA . LEU A 1 108 ? 13.024 3.737 -24.212 1.00 86.12 108 LEU A CA 1
ATOM 828 C C . LEU A 1 108 ? 14.254 3.361 -25.038 1.00 86.12 108 LEU A C 1
ATOM 830 O O . LEU A 1 108 ? 14.827 2.304 -24.796 1.00 86.12 108 LEU A O 1
ATOM 834 N N . ASN A 1 109 ? 14.713 4.212 -25.963 1.00 87.00 109 ASN A N 1
ATOM 835 C CA . ASN A 1 109 ? 15.903 3.949 -26.784 1.00 87.00 109 ASN A CA 1
ATOM 836 C C . ASN A 1 109 ? 15.852 2.570 -27.485 1.00 87.00 109 ASN A C 1
ATOM 838 O O . ASN A 1 109 ? 16.805 1.797 -27.433 1.00 87.00 109 ASN A O 1
ATOM 842 N N . ASN A 1 110 ? 14.719 2.258 -28.128 1.00 88.25 110 ASN A N 1
ATOM 843 C CA . ASN A 1 110 ? 14.390 0.965 -28.760 1.00 88.25 110 ASN A CA 1
ATOM 844 C C . ASN A 1 110 ? 14.198 -0.231 -27.804 1.00 88.25 110 ASN A C 1
ATOM 846 O O . ASN A 1 110 ? 13.967 -1.346 -28.279 1.00 88.25 110 ASN A O 1
ATOM 850 N N . ARG A 1 111 ? 14.256 -0.033 -26.480 1.00 92.44 111 ARG A N 1
ATOM 851 C CA . ARG A 1 111 ? 13.857 -1.058 -25.503 1.00 92.44 111 ARG A CA 1
ATOM 852 C C . ARG A 1 111 ? 12.343 -1.255 -25.533 1.00 92.44 111 ARG A C 1
ATOM 854 O O . ARG A 1 111 ? 11.588 -0.329 -25.826 1.00 92.44 111 ARG A O 1
ATOM 861 N N . GLN A 1 112 ? 11.908 -2.470 -25.220 1.00 93.75 112 GLN A N 1
ATOM 862 C CA . GLN A 1 112 ? 10.492 -2.748 -24.990 1.00 93.75 112 GLN A CA 1
ATOM 863 C C . GLN A 1 112 ? 10.034 -2.081 -23.692 1.00 93.75 112 GLN A C 1
ATOM 865 O O . GLN A 1 112 ? 10.848 -1.813 -22.816 1.00 93.75 112 GLN A O 1
ATOM 870 N N . ILE A 1 113 ? 8.738 -1.815 -23.560 1.00 93.50 113 ILE A N 1
ATOM 871 C CA . ILE A 1 113 ? 8.165 -1.365 -22.288 1.00 93.50 113 ILE A CA 1
ATOM 872 C C . ILE A 1 113 ? 8.288 -2.519 -21.274 1.00 93.50 113 ILE A C 1
ATOM 874 O O . ILE A 1 113 ? 7.876 -3.632 -21.608 1.00 93.50 113 ILE A O 1
ATOM 878 N N . PRO A 1 114 ? 8.851 -2.293 -20.071 1.00 93.44 114 PRO A N 1
ATOM 879 C CA . PRO A 1 114 ? 8.965 -3.332 -19.055 1.00 93.44 114 PRO A CA 1
ATOM 880 C C . PRO A 1 114 ? 7.572 -3.672 -18.529 1.00 93.44 114 PRO A C 1
ATOM 882 O O . PRO A 1 114 ? 6.778 -2.771 -18.252 1.00 93.44 114 PRO A O 1
ATOM 885 N N . ARG A 1 115 ? 7.281 -4.964 -18.389 1.00 93.19 115 ARG A N 1
ATOM 886 C CA . ARG A 1 115 ? 5.967 -5.457 -17.955 1.00 93.19 115 ARG A CA 1
ATOM 887 C C . ARG A 1 115 ? 6.015 -6.198 -16.635 1.00 93.19 115 ARG A C 1
ATOM 889 O O . ARG A 1 115 ? 4.972 -6.483 -16.069 1.00 93.19 115 ARG A O 1
ATOM 896 N N . SER A 1 116 ? 7.204 -6.474 -16.117 1.00 94.94 116 SER A N 1
ATOM 897 C CA . SER A 1 116 ? 7.394 -7.132 -14.831 1.00 94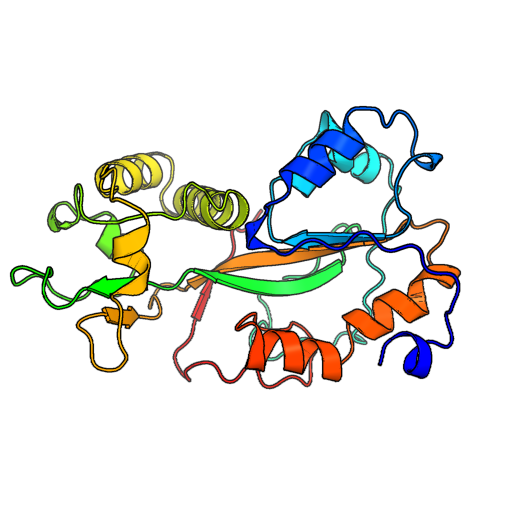.94 116 SER A CA 1
ATOM 898 C C . SER A 1 116 ? 8.506 -6.481 -14.015 1.00 94.94 116 SER A C 1
ATOM 900 O O . SER A 1 116 ? 9.388 -5.797 -14.543 1.00 94.94 116 SER A O 1
ATOM 902 N N . TRP A 1 117 ? 8.520 -6.730 -12.707 1.00 94.88 117 TRP A N 1
ATOM 903 C CA . TRP A 1 117 ? 9.652 -6.324 -11.867 1.00 94.88 117 TRP A CA 1
ATOM 904 C C . TRP A 1 117 ? 10.940 -7.060 -12.243 1.00 94.88 117 TRP A C 1
ATOM 906 O O . TRP A 1 117 ? 12.034 -6.521 -12.067 1.00 94.88 117 TRP A O 1
ATOM 916 N N . ALA A 1 118 ? 10.817 -8.280 -12.773 1.00 95.25 118 ALA A N 1
ATOM 917 C CA . ALA A 1 118 ? 11.940 -9.032 -13.317 1.00 95.25 118 ALA A CA 1
ATOM 918 C C . ALA A 1 118 ? 12.579 -8.334 -14.528 1.00 95.25 118 ALA A C 1
ATOM 920 O O . ALA A 1 118 ? 13.806 -8.383 -14.664 1.00 95.25 118 ALA A O 1
ATOM 921 N N . ASP A 1 119 ? 11.784 -7.650 -15.359 1.00 95.50 119 ASP A N 1
ATOM 922 C CA . ASP A 1 119 ? 12.294 -6.866 -16.489 1.00 95.50 119 ASP A CA 1
ATOM 923 C C . ASP A 1 119 ? 13.184 -5.729 -15.995 1.00 95.50 119 ASP A C 1
ATOM 925 O O . ASP A 1 119 ? 14.307 -5.589 -16.467 1.00 95.50 119 ASP A O 1
ATOM 929 N N . LEU A 1 120 ? 12.755 -4.983 -14.970 1.00 93.75 120 LEU A N 1
ATOM 930 C CA . LEU A 1 120 ? 13.532 -3.868 -14.403 1.00 93.75 120 LEU A CA 1
ATOM 931 C C . LEU A 1 120 ? 14.905 -4.290 -13.849 1.00 93.75 120 LEU A C 1
ATOM 933 O O . LEU A 1 120 ? 15.797 -3.458 -13.696 1.00 93.75 120 LEU A O 1
ATOM 937 N N . MET A 1 121 ? 15.093 -5.578 -13.555 1.00 95.00 121 MET A N 1
ATOM 938 C CA . MET A 1 121 ? 16.351 -6.146 -13.064 1.00 95.00 121 MET A CA 1
ATOM 939 C C . MET A 1 121 ? 17.272 -6.677 -14.179 1.00 95.00 121 MET A C 1
ATOM 941 O O . MET A 1 121 ? 18.355 -7.195 -13.872 1.00 95.00 121 MET A O 1
ATOM 945 N N . GLN A 1 122 ? 16.872 -6.573 -15.452 1.00 95.06 122 GLN A N 1
ATOM 946 C CA . GLN A 1 122 ? 17.699 -6.982 -16.590 1.00 95.06 122 GLN A CA 1
ATOM 947 C C . GLN A 1 122 ? 18.818 -5.972 -16.894 1.00 95.06 122 GLN A C 1
ATOM 949 O O . GLN A 1 122 ? 18.709 -4.789 -16.555 1.00 95.06 122 GLN A O 1
ATOM 954 N N . PRO A 1 123 ? 19.921 -6.408 -17.539 1.00 94.06 123 PRO A N 1
ATOM 955 C CA . PRO A 1 123 ? 21.051 -5.536 -17.847 1.00 94.06 123 PRO A CA 1
ATOM 956 C C . PRO A 1 123 ? 20.688 -4.276 -18.642 1.00 94.06 123 PRO A C 1
ATOM 958 O O . PRO A 1 123 ? 21.276 -3.228 -18.380 1.00 94.06 123 PRO A O 1
ATOM 961 N N . GLU A 1 124 ? 19.718 -4.338 -19.560 1.00 92.62 124 GLU A N 1
ATOM 962 C CA . GLU A 1 124 ? 19.294 -3.171 -20.352 1.00 92.62 124 GLU A CA 1
ATOM 963 C C . GLU A 1 124 ? 18.601 -2.058 -19.545 1.00 92.62 124 GLU A C 1
ATOM 965 O O . GLU A 1 124 ? 18.427 -0.951 -20.061 1.00 92.62 124 GLU A O 1
ATOM 970 N N . TRP A 1 125 ? 18.212 -2.327 -18.295 1.00 91.62 125 TRP A N 1
ATOM 971 C CA . TRP A 1 125 ? 17.559 -1.362 -17.404 1.00 91.62 125 TRP A CA 1
ATOM 972 C C . TRP A 1 125 ? 18.494 -0.763 -16.355 1.00 91.62 125 TRP A C 1
ATOM 974 O O . TRP A 1 125 ? 18.061 0.054 -15.537 1.00 91.62 125 TRP A O 1
ATOM 984 N N . GLN A 1 126 ? 19.785 -1.107 -16.390 1.00 92.06 126 GLN A N 1
ATOM 985 C CA . GLN A 1 126 ? 20.776 -0.509 -15.498 1.00 92.06 126 GLN A CA 1
ATOM 986 C C . GLN A 1 126 ? 20.781 1.018 -15.604 1.00 92.06 126 GLN A C 1
ATOM 988 O O . GLN A 1 126 ? 20.752 1.577 -16.699 1.00 92.06 126 GLN A O 1
ATOM 993 N N . GLN A 1 127 ? 20.811 1.680 -14.445 1.00 89.81 127 GLN A N 1
ATOM 994 C CA . GLN A 1 127 ? 20.810 3.137 -14.312 1.00 89.81 127 GLN A CA 1
ATOM 995 C C . GLN A 1 127 ? 19.694 3.834 -15.108 1.00 89.81 127 GLN A C 1
ATOM 997 O O . GLN A 1 127 ? 19.932 4.862 -15.732 1.00 89.81 127 GLN A O 1
ATOM 1002 N N . SER A 1 128 ? 18.479 3.282 -15.112 1.00 90.00 128 SER A N 1
ATOM 1003 C CA . SER A 1 128 ? 17.350 3.871 -15.852 1.00 90.00 128 SER A CA 1
ATOM 1004 C C . SER A 1 128 ? 16.014 3.859 -15.107 1.00 90.00 128 SER A C 1
ATOM 1006 O O . SER A 1 128 ? 15.028 4.385 -15.618 1.00 90.00 128 SER A O 1
ATOM 1008 N N . VAL A 1 129 ? 15.984 3.326 -13.883 1.00 90.00 129 VAL A N 1
ATOM 1009 C CA . VAL A 1 129 ? 14.780 3.232 -13.050 1.00 90.00 129 VAL A CA 1
ATOM 1010 C C . VAL A 1 129 ? 14.885 4.202 -11.878 1.00 90.00 129 VAL A C 1
ATOM 1012 O O . VAL A 1 129 ? 15.842 4.154 -11.113 1.00 90.00 129 VAL A O 1
ATOM 1015 N N . SER A 1 130 ? 13.906 5.084 -11.692 1.00 87.88 130 SER A N 1
ATOM 1016 C CA . SER A 1 130 ? 13.803 5.872 -10.458 1.00 87.88 130 SER A CA 1
ATOM 1017 C C . SER A 1 130 ? 12.893 5.140 -9.476 1.00 87.88 130 SER A C 1
ATOM 1019 O O . SER A 1 130 ? 11.763 4.806 -9.822 1.00 87.88 130 SER A O 1
ATOM 1021 N N . LEU A 1 131 ? 13.388 4.874 -8.267 1.00 85.81 131 LEU A N 1
ATOM 1022 C CA . LEU A 1 131 ? 12.582 4.331 -7.173 1.00 85.81 131 LEU A CA 1
ATOM 1023 C C . LEU A 1 131 ? 12.223 5.449 -6.189 1.00 85.81 131 LEU A C 1
ATOM 1025 O O . LEU A 1 131 ? 13.006 6.392 -6.030 1.00 85.81 131 LEU A O 1
ATOM 1029 N N . PRO A 1 132 ? 11.076 5.355 -5.501 1.00 77.75 132 PRO A N 1
ATOM 1030 C CA . PRO A 1 132 ? 10.595 6.406 -4.616 1.00 77.75 132 PRO A CA 1
ATOM 1031 C C . PRO A 1 132 ? 11.319 6.365 -3.259 1.00 77.75 132 PRO A C 1
ATOM 1033 O O . PRO A 1 132 ? 10.706 6.139 -2.232 1.00 77.75 132 PRO A O 1
ATOM 1036 N N . VAL A 1 133 ? 12.637 6.594 -3.231 1.00 73.62 133 VAL A N 1
ATOM 1037 C CA . VAL A 1 133 ? 13.467 6.489 -2.007 1.00 73.62 133 VAL A CA 1
ATOM 1038 C C . VAL A 1 133 ? 13.007 7.441 -0.891 1.00 73.62 133 VAL A C 1
ATOM 1040 O O . VAL A 1 133 ? 13.216 7.155 0.281 1.00 73.62 133 VAL A O 1
ATOM 1043 N N . GLY A 1 134 ? 12.385 8.573 -1.245 1.00 65.19 134 GLY A N 1
ATOM 1044 C CA . GLY A 1 134 ? 11.802 9.513 -0.277 1.00 65.19 134 GLY A CA 1
ATOM 1045 C C . GLY A 1 134 ? 10.450 9.077 0.301 1.00 65.19 134 GLY A C 1
ATOM 1046 O O . GLY A 1 134 ? 10.004 9.664 1.281 1.00 65.19 134 GLY A O 1
ATOM 1047 N N . ASP A 1 135 ? 9.811 8.067 -0.292 1.00 67.12 135 ASP A N 1
ATOM 1048 C CA . ASP A 1 135 ? 8.636 7.376 0.238 1.00 67.12 135 ASP A CA 1
ATOM 1049 C C . ASP A 1 135 ? 9.114 6.043 0.822 1.00 67.12 135 ASP A C 1
ATOM 1051 O O . ASP A 1 135 ? 9.162 5.009 0.147 1.00 67.12 135 ASP A O 1
ATOM 1055 N N . PHE A 1 136 ? 9.556 6.093 2.078 1.00 67.44 136 PHE A N 1
ATOM 1056 C CA . PHE A 1 136 ? 10.139 4.934 2.751 1.00 67.44 136 PHE A CA 1
ATOM 1057 C C . PHE A 1 136 ? 9.180 3.746 2.802 1.00 67.44 136 PHE A C 1
ATOM 1059 O O . PHE A 1 136 ? 9.621 2.602 2.745 1.00 67.44 136 PHE A O 1
ATOM 1066 N N . ASP A 1 137 ? 7.879 3.996 2.842 1.00 74.38 137 ASP A N 1
ATOM 1067 C CA . ASP A 1 137 ? 6.859 2.969 2.954 1.00 74.38 137 ASP A CA 1
ATOM 1068 C C . ASP A 1 137 ? 6.729 2.144 1.677 1.00 74.38 137 ASP A C 1
ATOM 1070 O O . ASP A 1 137 ? 6.824 0.910 1.718 1.00 74.38 137 ASP A O 1
ATOM 1074 N N . LEU A 1 138 ? 6.583 2.808 0.528 1.00 78.06 138 LEU A N 1
ATOM 1075 C CA . LEU A 1 138 ? 6.540 2.114 -0.757 1.00 78.06 138 LEU A CA 1
ATOM 1076 C C . LEU A 1 138 ? 7.909 1.531 -1.128 1.00 78.06 138 LEU A C 1
ATOM 1078 O O . LEU A 1 138 ? 7.991 0.418 -1.650 1.00 78.06 138 LEU A O 1
ATOM 1082 N N . PHE A 1 139 ? 8.995 2.245 -0.820 1.00 83.31 139 PHE A N 1
ATOM 1083 C CA . PHE A 1 139 ? 10.352 1.763 -1.067 1.00 83.31 139 PHE A CA 1
ATOM 1084 C C . PHE A 1 139 ? 10.666 0.490 -0.268 1.00 83.31 139 PHE A C 1
ATOM 1086 O O . PHE A 1 139 ? 11.158 -0.486 -0.840 1.00 83.31 139 PHE A O 1
ATOM 1093 N N . ASN A 1 140 ? 10.317 0.449 1.021 1.00 84.06 140 ASN A N 1
ATOM 1094 C CA . ASN A 1 140 ? 10.494 -0.737 1.859 1.00 84.06 140 ASN A CA 1
ATOM 1095 C C . ASN A 1 140 ? 9.632 -1.905 1.372 1.00 84.06 140 ASN A C 1
ATOM 1097 O O . ASN A 1 140 ? 10.125 -3.032 1.327 1.00 84.06 140 ASN A O 1
ATOM 1101 N N . ALA A 1 141 ? 8.387 -1.651 0.947 1.00 85.19 141 ALA A N 1
ATOM 1102 C CA . ALA A 1 141 ? 7.533 -2.680 0.349 1.00 85.19 141 ALA A CA 1
ATOM 1103 C C . ALA A 1 141 ? 8.206 -3.325 -0.876 1.00 85.19 141 ALA A C 1
ATOM 1105 O O . ALA A 1 141 ? 8.253 -4.553 -0.987 1.00 85.19 141 ALA A O 1
ATOM 1106 N N . ILE A 1 142 ? 8.792 -2.501 -1.757 1.00 89.81 142 ILE A N 1
ATOM 1107 C CA . ILE A 1 142 ? 9.535 -2.961 -2.937 1.00 89.81 142 ILE A CA 1
ATOM 1108 C C . ILE A 1 142 ? 10.738 -3.808 -2.521 1.00 89.81 142 ILE A C 1
ATOM 1110 O O . ILE A 1 142 ? 10.888 -4.926 -3.009 1.00 89.81 142 ILE A O 1
ATOM 1114 N N . LEU A 1 143 ? 11.577 -3.324 -1.602 1.00 90.69 143 LEU A N 1
ATOM 1115 C CA . LEU A 1 143 ? 12.761 -4.067 -1.160 1.00 90.69 143 LEU A CA 1
ATOM 1116 C C . LEU A 1 143 ? 12.395 -5.404 -0.508 1.00 90.69 143 LEU A C 1
ATOM 1118 O O . LEU A 1 143 ? 12.970 -6.433 -0.853 1.00 90.69 143 LEU A O 1
ATOM 1122 N N . LEU A 1 144 ? 11.425 -5.415 0.405 1.00 89.81 144 LEU A N 1
ATOM 1123 C CA . LEU A 1 144 ? 10.999 -6.637 1.089 1.00 89.81 144 LEU A CA 1
ATOM 1124 C C . LEU A 1 144 ? 10.459 -7.671 0.101 1.00 89.81 144 LEU A C 1
ATOM 1126 O O . LEU A 1 144 ? 10.810 -8.846 0.195 1.00 89.81 144 LEU A O 1
ATOM 1130 N N . ASN A 1 145 ? 9.655 -7.232 -0.865 1.00 92.00 145 ASN A N 1
ATOM 1131 C CA . ASN A 1 145 ? 9.070 -8.122 -1.854 1.00 92.00 145 ASN A CA 1
ATOM 1132 C C . ASN A 1 145 ? 10.107 -8.636 -2.866 1.00 92.00 145 ASN A C 1
ATOM 1134 O O . ASN A 1 145 ? 10.126 -9.826 -3.174 1.00 92.00 145 ASN A O 1
ATOM 1138 N N . ILE A 1 146 ? 11.013 -7.777 -3.344 1.00 94.38 146 ILE A N 1
ATOM 1139 C CA . ILE A 1 146 ? 12.090 -8.200 -4.247 1.00 94.38 146 ILE A CA 1
ATOM 1140 C C . ILE A 1 146 ? 13.032 -9.179 -3.544 1.00 94.38 146 ILE A C 1
ATOM 1142 O O . ILE A 1 146 ? 13.432 -10.171 -4.147 1.00 94.38 146 ILE A O 1
ATOM 1146 N N . HIS A 1 147 ? 13.347 -8.953 -2.269 1.00 94.75 147 HIS A N 1
ATOM 1147 C CA . HIS A 1 147 ? 14.148 -9.891 -1.487 1.00 94.75 147 HIS A CA 1
ATOM 1148 C C . HIS A 1 147 ? 13.415 -11.227 -1.292 1.00 94.75 147 HIS A C 1
ATOM 1150 O O . HIS A 1 147 ? 14.023 -12.282 -1.435 1.00 94.75 147 HIS A O 1
ATOM 1156 N N . ASP A 1 148 ? 12.120 -11.204 -0.974 1.00 92.06 148 ASP A N 1
ATOM 1157 C CA . ASP A 1 148 ? 11.306 -12.415 -0.806 1.00 92.06 148 ASP A CA 1
ATOM 1158 C C . ASP A 1 148 ? 11.258 -13.278 -2.077 1.00 92.06 148 ASP A C 1
ATOM 1160 O O . ASP A 1 148 ? 11.432 -14.492 -2.011 1.00 92.06 148 ASP A O 1
ATOM 1164 N N . GLN A 1 149 ? 11.095 -12.649 -3.243 1.00 92.88 149 GLN A N 1
ATOM 1165 C CA . GLN A 1 149 ? 10.942 -13.357 -4.518 1.00 92.88 149 GLN A CA 1
ATOM 1166 C C . GLN A 1 149 ? 12.273 -13.719 -5.193 1.00 92.88 149 GLN A C 1
ATOM 1168 O O . GLN A 1 149 ? 12.382 -14.759 -5.841 1.00 92.88 149 GLN A O 1
ATOM 1173 N N . TYR A 1 150 ? 13.291 -12.867 -5.063 1.00 95.00 150 TYR A N 1
ATOM 1174 C CA . TYR A 1 150 ? 14.529 -12.952 -5.849 1.00 95.00 150 TYR A CA 1
ATOM 1175 C C . TYR A 1 150 ? 15.806 -12.997 -4.993 1.00 95.00 150 TYR A C 1
ATOM 1177 O O . TYR A 1 150 ? 16.914 -13.063 -5.537 1.00 95.00 150 TYR A O 1
ATOM 1185 N N . GLY A 1 151 ? 15.675 -12.965 -3.664 1.00 95.94 151 GLY A N 1
ATOM 1186 C CA . GLY A 1 151 ? 16.787 -12.969 -2.715 1.00 95.94 151 GLY A CA 1
ATOM 1187 C C . GLY A 1 151 ? 17.681 -11.730 -2.800 1.00 95.94 151 GLY A C 1
ATOM 1188 O O . GLY A 1 151 ? 17.392 -10.747 -3.491 1.00 95.94 151 GLY A O 1
ATOM 1189 N N . ASP A 1 152 ? 18.832 -11.804 -2.131 1.00 96.88 152 ASP A N 1
ATOM 1190 C CA . ASP A 1 152 ? 19.847 -10.741 -2.127 1.00 96.88 152 ASP A CA 1
ATOM 1191 C C . ASP A 1 152 ? 20.320 -10.352 -3.534 1.00 96.88 152 ASP A C 1
ATOM 1193 O O . ASP A 1 152 ? 20.648 -9.192 -3.795 1.00 96.88 152 ASP A O 1
ATOM 1197 N N . GLU A 1 153 ? 20.357 -11.308 -4.466 1.00 97.19 153 GLU A N 1
ATOM 1198 C CA . GLU A 1 153 ? 20.739 -11.031 -5.852 1.00 97.19 153 GLU A CA 1
ATOM 1199 C C . GLU A 1 153 ? 19.702 -10.168 -6.578 1.00 97.19 153 GLU A C 1
ATOM 1201 O O . GLU A 1 153 ? 20.090 -9.294 -7.358 1.00 97.19 153 GLU A O 1
ATOM 1206 N N . GLY A 1 154 ? 18.409 -10.342 -6.292 1.00 96.25 154 GLY A N 1
ATOM 1207 C CA . GLY A 1 154 ? 17.359 -9.445 -6.775 1.00 96.25 154 GLY A CA 1
ATOM 1208 C C . GLY A 1 154 ? 17.563 -8.014 -6.291 1.00 96.25 154 GLY A C 1
ATOM 1209 O O . GLY A 1 154 ? 17.561 -7.083 -7.092 1.00 96.25 154 GLY A O 1
ATOM 1210 N N . ILE A 1 155 ? 17.865 -7.841 -5.002 1.00 96.12 155 ILE A N 1
ATOM 1211 C CA . ILE A 1 155 ? 18.142 -6.520 -4.415 1.00 96.12 155 ILE A CA 1
ATOM 1212 C C . ILE A 1 155 ? 19.350 -5.857 -5.072 1.00 96.12 155 ILE A C 1
ATOM 1214 O O . ILE A 1 155 ? 19.291 -4.684 -5.443 1.00 96.12 155 ILE A O 1
ATOM 1218 N N . LYS A 1 156 ? 20.436 -6.606 -5.291 1.00 95.81 156 LYS A N 1
ATOM 1219 C CA . LYS A 1 156 ? 21.620 -6.083 -5.989 1.00 95.81 156 LYS A CA 1
ATOM 1220 C C . LYS A 1 156 ? 21.303 -5.681 -7.428 1.00 95.81 156 LYS A C 1
ATOM 1222 O O . LYS A 1 156 ? 21.782 -4.642 -7.881 1.00 95.81 156 LYS A O 1
ATOM 1227 N N . LYS A 1 157 ? 20.522 -6.482 -8.162 1.00 96.12 157 LYS A N 1
ATOM 1228 C CA . LYS A 1 157 ? 20.117 -6.162 -9.542 1.00 96.12 157 LYS A CA 1
ATOM 1229 C C . LYS A 1 157 ? 19.206 -4.940 -9.596 1.00 96.12 157 LYS A C 1
ATOM 1231 O O . LYS A 1 157 ? 19.462 -4.049 -10.403 1.00 96.12 157 LYS A O 1
ATOM 1236 N N . LEU A 1 158 ? 18.228 -4.849 -8.697 1.00 94.56 158 LEU A N 1
ATOM 1237 C CA . LEU A 1 158 ? 17.380 -3.669 -8.560 1.00 94.56 158 LEU A CA 1
ATOM 1238 C C . LEU A 1 158 ? 18.224 -2.427 -8.246 1.00 94.56 158 LEU A C 1
ATOM 1240 O O . LEU A 1 158 ? 18.081 -1.412 -8.918 1.00 94.56 158 LEU A O 1
ATOM 1244 N N . GLY A 1 159 ? 19.179 -2.525 -7.318 1.00 92.69 159 GLY A N 1
ATOM 1245 C CA . GLY A 1 159 ? 20.110 -1.434 -7.015 1.00 92.69 159 GLY A CA 1
ATOM 1246 C C . GLY A 1 159 ? 20.929 -0.976 -8.228 1.00 92.69 159 GLY A C 1
ATOM 1247 O O . GLY A 1 159 ? 21.154 0.218 -8.397 1.00 92.69 159 GLY A O 1
ATOM 1248 N N . ARG A 1 160 ? 21.321 -1.893 -9.126 1.00 93.69 160 ARG A N 1
ATOM 1249 C CA . ARG A 1 160 ? 21.991 -1.546 -10.399 1.00 93.69 160 ARG A CA 1
ATOM 1250 C C . ARG A 1 160 ? 21.052 -0.878 -11.408 1.00 93.69 160 ARG A C 1
ATOM 1252 O O . ARG A 1 160 ? 21.519 -0.088 -12.225 1.00 93.69 160 ARG A O 1
ATOM 1259 N N . SER A 1 161 ? 19.753 -1.182 -11.368 1.00 90.56 161 SER A N 1
ATOM 1260 C CA . SER A 1 161 ? 18.734 -0.521 -12.203 1.00 90.56 161 SER A CA 1
ATOM 1261 C C . SER A 1 161 ? 18.520 0.946 -11.828 1.00 90.56 161 SER A C 1
ATOM 1263 O O . SER A 1 161 ? 18.153 1.752 -12.684 1.00 90.56 161 SER A O 1
ATOM 1265 N N . MET A 1 162 ? 18.798 1.309 -10.570 1.00 88.44 162 MET A N 1
ATOM 1266 C CA . MET A 1 162 ? 18.502 2.637 -10.049 1.00 88.44 162 MET A CA 1
ATOM 1267 C C . MET A 1 162 ? 19.290 3.731 -10.770 1.00 88.44 162 MET A C 1
ATOM 1269 O O . MET A 1 162 ? 20.523 3.762 -10.774 1.00 88.44 162 MET A O 1
ATOM 1273 N N . LEU A 1 163 ? 18.557 4.677 -11.344 1.00 80.31 163 LEU A N 1
ATOM 1274 C CA . LEU A 1 163 ? 19.086 5.912 -11.888 1.00 80.31 163 LEU A CA 1
ATOM 1275 C C . LEU A 1 163 ? 19.419 6.859 -10.726 1.00 80.31 163 LEU A C 1
ATOM 1277 O O . LEU A 1 163 ? 18.539 7.455 -10.106 1.00 80.31 163 LEU A O 1
ATOM 1281 N N . LEU A 1 164 ? 20.709 7.031 -10.444 1.00 54.38 164 LEU A N 1
ATOM 1282 C CA . LEU A 1 164 ? 21.195 8.092 -9.565 1.00 54.38 164 LEU A CA 1
ATOM 1283 C C . LEU A 1 164 ? 21.155 9.415 -10.341 1.00 54.38 164 LEU A C 1
ATOM 1285 O O . LEU A 1 164 ? 22.107 9.763 -11.034 1.00 54.38 164 LEU A O 1
ATOM 1289 N N . THR A 1 165 ? 20.048 10.154 -10.281 1.00 45.72 165 THR A N 1
ATOM 1290 C CA . THR A 1 165 ? 19.987 11.516 -10.840 1.00 45.72 165 THR A CA 1
ATOM 1291 C C . THR A 1 165 ? 19.418 12.493 -9.823 1.00 45.72 165 THR A C 1
ATOM 1293 O O . THR A 1 165 ? 18.301 12.337 -9.342 1.00 45.72 165 THR A O 1
ATOM 1296 N N . ILE A 1 166 ? 20.185 13.546 -9.531 1.00 38.78 166 ILE A N 1
ATOM 1297 C CA . ILE A 1 166 ? 19.702 14.741 -8.834 1.00 38.78 166 ILE A CA 1
ATOM 1298 C C . ILE A 1 166 ? 18.984 15.596 -9.887 1.00 38.78 166 ILE A C 1
ATOM 1300 O O . ILE A 1 166 ? 19.612 16.408 -10.564 1.00 38.78 166 ILE A O 1
ATOM 1304 N N . MET A 1 167 ? 17.682 15.376 -10.088 1.00 38.62 167 MET A N 1
ATOM 1305 C CA . MET A 1 167 ? 16.870 16.245 -10.949 1.00 38.62 167 MET A CA 1
ATOM 1306 C C . MET A 1 167 ? 16.251 17.387 -10.131 1.00 38.62 167 MET A C 1
ATOM 1308 O O . MET A 1 167 ? 15.642 17.129 -9.091 1.00 38.62 167 MET A O 1
ATOM 1312 N N . PRO A 1 168 ? 16.341 18.651 -10.589 1.00 33.38 168 PRO A N 1
ATOM 1313 C CA . PRO A 1 168 ? 15.628 19.761 -9.970 1.00 33.38 168 PRO A CA 1
ATOM 1314 C C . PRO A 1 168 ? 14.113 19.519 -9.961 1.00 33.38 168 PRO A C 1
ATOM 1316 O O . PRO A 1 168 ? 13.511 19.244 -10.998 1.00 33.38 168 PRO A O 1
ATOM 1319 N N . TYR A 1 169 ? 13.491 19.695 -8.792 1.00 33.69 169 TYR A N 1
ATOM 1320 C CA . TYR A 1 169 ? 12.076 19.415 -8.505 1.00 33.69 169 TYR A CA 1
ATOM 1321 C C . TYR A 1 169 ? 11.074 19.954 -9.550 1.00 33.69 169 TYR A C 1
ATOM 1323 O O . TYR A 1 169 ? 10.031 19.343 -9.768 1.00 33.69 169 TYR A O 1
ATOM 1331 N N . PHE A 1 170 ? 11.376 21.050 -10.258 1.00 34.56 170 PHE A N 1
ATOM 1332 C CA . PHE A 1 170 ? 10.455 21.638 -11.241 1.00 34.56 170 PHE A CA 1
ATOM 1333 C C . PHE A 1 170 ? 10.189 20.752 -12.479 1.00 34.56 170 PHE A C 1
ATOM 1335 O O . PHE A 1 170 ? 9.120 20.882 -13.080 1.00 34.56 170 PHE A O 1
ATOM 1342 N N . PHE A 1 171 ? 11.091 19.822 -12.825 1.00 42.59 171 PHE A N 1
ATOM 1343 C CA . PHE A 1 171 ? 10.894 18.887 -13.947 1.00 42.59 171 PHE A CA 1
ATOM 1344 C C . PHE A 1 171 ? 9.736 17.904 -13.710 1.00 42.59 171 PHE A C 1
ATOM 1346 O O . PHE A 1 171 ? 9.117 17.425 -14.656 1.00 42.59 171 PHE A O 1
ATOM 1353 N N . THR A 1 172 ? 9.357 17.669 -12.450 1.00 43.25 172 THR A N 1
ATOM 1354 C CA . THR A 1 172 ? 8.188 16.837 -12.108 1.00 43.25 172 THR A CA 1
ATOM 1355 C C . THR A 1 172 ? 6.857 17.495 -12.491 1.00 43.25 172 THR A C 1
ATOM 1357 O O . THR A 1 172 ? 5.869 16.805 -12.725 1.00 43.25 172 THR A O 1
ATOM 1360 N N . LYS A 1 173 ? 6.823 18.830 -12.633 1.00 38.69 173 LYS A N 1
ATOM 1361 C CA . LYS A 1 173 ? 5.617 19.596 -13.002 1.00 38.69 173 LYS A CA 1
ATOM 1362 C C . LYS A 1 173 ? 5.425 19.763 -14.512 1.00 38.69 173 LYS A C 1
ATOM 1364 O O . LYS A 1 173 ? 4.504 20.458 -14.935 1.00 38.69 173 LYS A O 1
ATOM 1369 N N . THR A 1 174 ? 6.294 19.168 -15.333 1.00 44.88 174 THR A N 1
ATOM 1370 C CA . THR A 1 174 ? 6.227 19.274 -16.802 1.00 44.88 174 THR A CA 1
ATOM 1371 C C . THR A 1 174 ? 5.494 18.103 -17.469 1.00 44.88 174 THR A C 1
ATOM 1373 O O . THR A 1 174 ? 5.251 18.153 -18.673 1.00 44.88 174 THR A O 1
ATOM 1376 N N . ALA A 1 175 ? 5.076 17.088 -16.704 1.00 50.38 175 ALA A N 1
ATOM 1377 C CA . ALA A 1 175 ? 4.240 15.997 -17.198 1.00 50.38 175 ALA A CA 1
ATOM 1378 C C . ALA A 1 175 ? 2.811 16.506 -17.483 1.00 50.38 175 ALA A C 1
ATOM 1380 O O . ALA A 1 175 ? 2.009 16.711 -16.574 1.00 50.38 175 ALA A O 1
ATOM 1381 N N . LYS A 1 176 ? 2.502 16.767 -18.757 1.00 49.06 176 LYS A N 1
ATOM 1382 C CA . LYS A 1 176 ? 1.151 17.111 -19.230 1.00 49.06 176 LYS A CA 1
ATOM 1383 C C . LYS A 1 176 ? 0.399 15.856 -19.684 1.00 49.06 176 LYS A C 1
ATOM 1385 O O . LYS A 1 176 ? 1.014 14.901 -20.151 1.00 49.06 176 LYS A O 1
ATOM 1390 N N . GLN 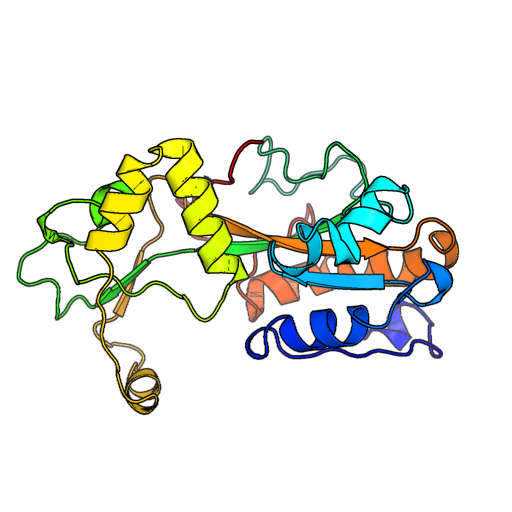A 1 177 ? -0.935 15.891 -19.618 1.00 45.38 177 GLN A N 1
ATOM 1391 C CA . GLN A 1 177 ? -1.795 14.922 -20.310 1.00 45.38 177 GLN A CA 1
ATOM 1392 C C . GLN A 1 177 ? -1.464 14.903 -21.815 1.00 45.38 177 GLN A C 1
ATOM 1394 O O . GLN A 1 177 ? -1.344 15.964 -22.429 1.00 45.38 177 GLN A O 1
ATOM 1399 N N . GLY A 1 178 ? -1.280 13.705 -22.383 1.00 55.09 178 GLY A N 1
ATOM 1400 C CA . GLY A 1 178 ? -0.757 13.503 -23.745 1.00 55.09 178 GLY A CA 1
ATOM 1401 C C . GLY A 1 178 ? 0.777 13.498 -23.853 1.00 55.09 178 GLY A C 1
ATOM 1402 O O . GLY A 1 178 ? 1.307 13.596 -24.956 1.00 55.09 178 GLY A O 1
ATOM 1403 N N . GLY A 1 179 ? 1.488 13.439 -22.722 1.00 65.75 179 GLY A N 1
ATOM 1404 C CA . GLY A 1 179 ? 2.944 13.311 -22.662 1.00 65.75 179 GLY A CA 1
ATOM 1405 C C . GLY A 1 179 ? 3.448 11.888 -22.918 1.00 65.75 179 GLY A C 1
ATOM 1406 O O . GLY A 1 179 ? 2.683 10.962 -23.152 1.00 65.75 179 GLY A O 1
ATOM 1407 N N . THR A 1 180 ? 4.762 11.709 -22.832 1.00 77.56 180 THR A N 1
ATOM 1408 C CA . THR A 1 180 ? 5.459 10.440 -23.100 1.00 77.56 180 THR A CA 1
ATOM 1409 C C . THR A 1 180 ? 5.363 9.438 -21.945 1.00 77.56 180 THR A C 1
ATOM 1411 O O . THR A 1 180 ? 6.009 8.402 -21.983 1.00 77.56 180 THR A O 1
ATOM 1414 N N . MET A 1 181 ? 4.597 9.740 -20.897 1.00 81.38 181 MET A N 1
ATOM 1415 C CA . MET A 1 181 ? 4.512 8.904 -19.701 1.00 81.38 181 MET A CA 1
ATOM 1416 C C . MET A 1 181 ? 3.343 7.928 -19.823 1.00 81.38 181 MET A C 1
ATOM 1418 O O . MET A 1 181 ? 2.200 8.353 -19.984 1.00 81.38 181 MET A O 1
ATOM 1422 N N . GLU A 1 182 ? 3.633 6.638 -19.706 1.00 82.69 182 GLU A N 1
ATOM 1423 C CA . GLU A 1 182 ? 2.662 5.547 -19.762 1.00 82.69 182 GLU A CA 1
ATOM 1424 C C . GLU A 1 182 ? 2.651 4.794 -18.429 1.00 82.69 182 GLU A C 1
ATOM 1426 O O . GLU A 1 182 ? 3.704 4.422 -17.910 1.00 82.69 182 GLU A O 1
ATOM 1431 N N . ALA A 1 183 ? 1.464 4.601 -17.852 1.00 82.19 183 ALA A N 1
ATOM 1432 C CA . ALA A 1 183 ? 1.302 3.784 -16.657 1.00 82.19 183 ALA A CA 1
ATOM 1433 C C . ALA A 1 183 ? 1.190 2.312 -17.067 1.00 82.19 183 ALA A C 1
ATOM 1435 O O . ALA A 1 183 ? 0.333 1.967 -17.877 1.00 82.19 183 ALA A O 1
ATOM 1436 N N . VAL A 1 184 ? 2.039 1.459 -16.499 1.00 83.88 184 VAL A N 1
ATOM 1437 C CA . VAL A 1 184 ? 2.065 0.022 -16.782 1.00 83.88 184 VAL A CA 1
ATOM 1438 C C . VAL A 1 184 ? 1.857 -0.736 -15.485 1.00 83.88 184 VAL A C 1
ATOM 1440 O O . VAL A 1 184 ? 2.594 -0.564 -14.509 1.00 83.88 184 VAL A O 1
ATOM 1443 N N . TRP A 1 185 ? 0.830 -1.577 -15.486 1.00 86.31 185 TRP A N 1
ATOM 1444 C CA . TRP A 1 185 ? 0.567 -2.494 -14.397 1.00 86.31 185 TRP A CA 1
ATOM 1445 C C . TRP A 1 185 ? 1.488 -3.718 -14.528 1.00 86.31 185 TRP A C 1
ATOM 1447 O O . TRP A 1 185 ? 1.505 -4.321 -15.601 1.00 86.31 185 TRP A O 1
ATOM 1457 N N . PRO A 1 186 ? 2.274 -4.093 -13.501 1.00 88.75 186 PRO A N 1
ATOM 1458 C CA . PRO A 1 186 ? 3.169 -5.238 -13.620 1.00 88.75 186 PRO A CA 1
ATOM 1459 C C . PRO A 1 186 ? 2.383 -6.550 -13.762 1.00 88.75 186 PRO A C 1
ATOM 1461 O O . PRO A 1 186 ? 1.547 -6.864 -12.915 1.00 88.75 186 PRO A O 1
ATOM 1464 N N . GLU A 1 187 ? 2.686 -7.335 -14.797 1.00 91.00 187 GLU A N 1
ATOM 1465 C CA . GLU A 1 187 ? 2.096 -8.655 -15.070 1.00 91.00 187 GLU A CA 1
ATOM 1466 C C . GLU A 1 187 ? 2.447 -9.674 -13.971 1.00 91.00 187 GLU A C 1
ATOM 1468 O O . GLU A 1 187 ? 1.695 -10.609 -13.720 1.00 91.00 187 GLU A O 1
ATOM 1473 N N . ASP A 1 188 ? 3.579 -9.483 -13.285 1.00 89.25 188 ASP A N 1
ATOM 1474 C CA . ASP A 1 188 ? 3.981 -10.262 -12.109 1.00 89.25 188 ASP A CA 1
ATOM 1475 C C . ASP A 1 188 ? 3.483 -9.651 -10.785 1.00 89.25 188 ASP A C 1
ATOM 1477 O O . ASP A 1 188 ? 3.983 -10.007 -9.713 1.00 89.25 188 ASP A O 1
ATOM 1481 N N . GLY A 1 189 ? 2.512 -8.735 -10.861 1.00 87.88 189 GLY A N 1
ATOM 1482 C CA . GLY A 1 189 ? 1.800 -8.122 -9.746 1.00 87.88 189 GLY A CA 1
ATOM 1483 C C . GLY A 1 189 ? 2.398 -6.798 -9.261 1.00 87.88 189 GLY A C 1
ATOM 1484 O O . GLY A 1 189 ? 3.601 -6.675 -9.001 1.00 87.88 189 GLY A O 1
ATOM 1485 N N . ALA A 1 190 ? 1.540 -5.798 -9.051 1.00 87.81 190 ALA A N 1
ATOM 1486 C CA . ALA A 1 190 ? 1.911 -4.568 -8.359 1.00 87.81 190 ALA A CA 1
ATOM 1487 C C . ALA A 1 190 ? 2.269 -4.876 -6.899 1.00 87.81 190 ALA A C 1
ATOM 1489 O O . ALA A 1 190 ? 1.522 -5.557 -6.191 1.00 87.81 190 ALA A O 1
ATOM 1490 N N . ILE A 1 191 ? 3.411 -4.366 -6.436 1.00 88.94 191 ILE A N 1
ATOM 1491 C CA . ILE A 1 191 ? 3.811 -4.505 -5.032 1.00 88.94 191 ILE A CA 1
ATOM 1492 C C . ILE A 1 191 ? 2.943 -3.568 -4.203 1.00 88.94 191 ILE A C 1
ATOM 1494 O O . ILE A 1 191 ? 2.893 -2.376 -4.487 1.00 88.94 191 ILE A O 1
ATOM 1498 N N . ILE A 1 192 ? 2.263 -4.093 -3.187 1.00 87.38 192 ILE A N 1
ATOM 1499 C CA . ILE A 1 192 ? 1.355 -3.296 -2.357 1.00 87.38 192 ILE A CA 1
ATOM 1500 C C . ILE A 1 192 ? 1.978 -2.913 -1.017 1.00 87.38 192 ILE A C 1
ATOM 1502 O O . ILE A 1 192 ? 2.600 -3.737 -0.346 1.00 87.38 192 ILE A O 1
ATOM 1506 N N . SER A 1 193 ? 1.752 -1.666 -0.613 1.00 85.56 193 SER A N 1
ATOM 1507 C CA . SER A 1 193 ? 2.005 -1.178 0.740 1.00 85.56 193 SER A CA 1
ATOM 1508 C C . SER A 1 193 ? 0.666 -0.975 1.466 1.00 85.56 193 SER A C 1
ATOM 1510 O O . SER A 1 193 ? -0.170 -0.213 0.982 1.00 85.56 193 SER A O 1
ATOM 1512 N N . PRO A 1 194 ? 0.389 -1.679 2.572 1.00 87.25 194 PRO A N 1
ATOM 1513 C CA . PRO A 1 194 ? -0.873 -1.548 3.302 1.00 87.25 194 PRO A CA 1
ATOM 1514 C C . PRO A 1 194 ? -1.008 -0.201 4.031 1.00 87.25 194 PRO A C 1
ATOM 1516 O O . PRO A 1 194 ? -0.028 0.380 4.493 1.00 87.25 194 PRO A O 1
ATOM 1519 N N . ILE A 1 195 ? -2.247 0.277 4.162 1.00 87.88 195 ILE A N 1
ATOM 1520 C CA . ILE A 1 195 ? -2.633 1.384 5.043 1.00 87.88 195 ILE A CA 1
ATOM 1521 C C . ILE A 1 195 ? -3.233 0.777 6.306 1.00 87.88 195 ILE A C 1
ATOM 1523 O O . ILE A 1 195 ? -4.303 0.155 6.268 1.00 87.88 195 ILE A O 1
ATOM 1527 N N . PHE A 1 196 ? -2.520 0.961 7.411 1.00 88.38 196 PHE A N 1
ATOM 1528 C CA . PHE A 1 196 ? -2.845 0.382 8.701 1.00 88.38 196 PHE A CA 1
ATOM 1529 C C . PHE A 1 196 ? -3.581 1.362 9.602 1.00 88.38 196 PHE A C 1
ATOM 1531 O O . PHE A 1 196 ? -3.386 2.581 9.545 1.00 88.38 196 PHE A O 1
ATOM 1538 N N . MET A 1 197 ? -4.354 0.784 10.510 1.00 91.00 197 MET A N 1
ATOM 1539 C CA . MET A 1 197 ? -4.918 1.449 11.666 1.00 91.00 197 MET A CA 1
ATOM 1540 C C . MET A 1 197 ? -4.624 0.615 12.918 1.00 91.00 197 MET A C 1
ATOM 1542 O O . MET A 1 197 ? -4.807 -0.603 12.916 1.00 91.00 197 MET A O 1
ATOM 1546 N N . LEU A 1 198 ? -4.119 1.267 13.967 1.00 90.38 198 LEU A N 1
ATOM 1547 C CA . LEU A 1 198 ? -3.836 0.650 15.265 1.00 90.38 198 LEU A CA 1
ATOM 1548 C C . LEU A 1 198 ? -4.716 1.321 16.299 1.00 90.38 198 LEU A C 1
ATOM 1550 O O . LEU A 1 198 ? -4.559 2.514 16.558 1.00 90.38 198 LEU A O 1
ATOM 1554 N N . ALA A 1 199 ? -5.602 0.545 16.902 1.00 94.00 199 ALA A N 1
ATOM 1555 C CA . ALA A 1 199 ? -6.482 1.008 17.957 1.00 94.00 199 ALA A CA 1
ATOM 1556 C C . ALA A 1 199 ? -6.051 0.408 19.293 1.00 94.00 199 ALA A C 1
ATOM 1558 O O . ALA A 1 199 ? -5.776 -0.793 19.377 1.00 94.00 199 ALA A O 1
ATOM 1559 N N . LYS A 1 200 ? -5.998 1.226 20.349 1.00 94.31 200 LYS A N 1
ATOM 1560 C CA . LYS A 1 200 ? -5.776 0.717 21.705 1.00 94.31 200 LYS A CA 1
ATOM 1561 C C . LYS A 1 200 ? -6.920 -0.204 22.108 1.00 94.31 200 LYS A C 1
ATOM 1563 O O . LYS A 1 200 ? -8.086 0.191 22.127 1.00 94.31 200 LYS A O 1
ATOM 1568 N N . LYS A 1 201 ? -6.564 -1.415 22.525 1.00 94.19 201 LYS A N 1
ATOM 1569 C CA . LYS A 1 201 ? -7.514 -2.456 22.918 1.00 94.19 201 LYS A CA 1
ATOM 1570 C C . LYS A 1 201 ? -8.409 -2.032 24.083 1.00 94.19 201 LYS A C 1
ATOM 1572 O O . LYS A 1 201 ? -9.599 -2.321 24.080 1.00 94.19 201 LYS A O 1
ATOM 1577 N N . GLU A 1 202 ? -7.855 -1.326 25.067 1.00 95.19 202 GLU A N 1
ATOM 1578 C CA . GLU A 1 202 ? -8.601 -0.861 26.247 1.00 95.19 202 GLU A CA 1
ATOM 1579 C C . GLU A 1 202 ? -9.646 0.224 25.934 1.00 95.19 202 GLU A C 1
ATOM 1581 O O . GLU A 1 202 ? -10.550 0.444 26.735 1.00 95.19 202 GLU A O 1
ATOM 1586 N N . ARG A 1 203 ? -9.545 0.876 24.766 1.00 94.12 203 ARG A N 1
ATOM 1587 C CA . ARG A 1 203 ? -10.476 1.907 24.281 1.00 94.12 203 ARG A CA 1
A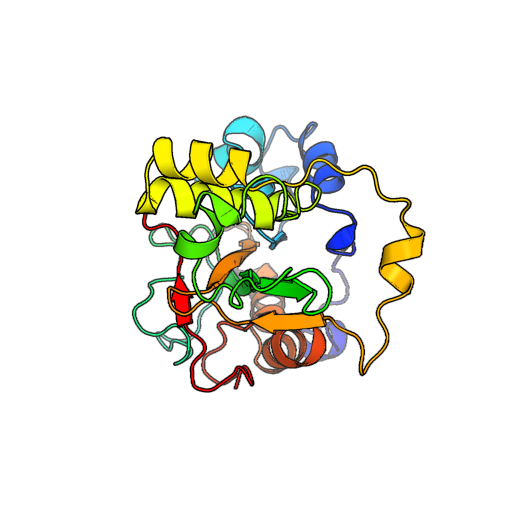TOM 1588 C C . ARG A 1 203 ? -11.355 1.417 23.131 1.00 94.12 203 ARG A C 1
ATOM 1590 O O . ARG A 1 203 ? -11.988 2.234 22.473 1.00 94.12 203 ARG A O 1
ATOM 1597 N N . ALA A 1 204 ? -11.407 0.109 22.869 1.00 93.88 204 ALA A N 1
ATOM 1598 C CA . ALA A 1 204 ? -12.079 -0.438 21.691 1.00 93.88 204 ALA A CA 1
ATOM 1599 C C . ALA A 1 204 ? -13.539 0.028 21.547 1.00 93.88 204 ALA A C 1
ATOM 1601 O O . ALA A 1 204 ? -13.931 0.461 20.468 1.00 93.88 204 ALA A O 1
ATOM 1602 N N . GLU A 1 205 ? -14.317 0.022 22.635 1.00 93.31 205 GLU A N 1
ATOM 1603 C CA . GLU A 1 205 ? -15.715 0.482 22.616 1.00 93.31 205 GLU A CA 1
ATOM 1604 C C . GLU A 1 205 ? -15.843 1.969 22.243 1.00 93.31 205 GLU A C 1
ATOM 1606 O O . GLU A 1 205 ? -16.733 2.343 21.483 1.00 93.31 205 GLU A O 1
ATOM 1611 N N . GLU A 1 206 ? -14.937 2.815 22.742 1.00 92.25 206 GLU A N 1
ATOM 1612 C CA . GLU A 1 206 ? -14.912 4.255 22.448 1.00 92.25 206 GLU A CA 1
ATOM 1613 C C . GLU A 1 206 ? -14.437 4.538 21.012 1.00 92.25 206 GLU A C 1
ATOM 1615 O O . GLU A 1 206 ? -14.897 5.487 20.374 1.00 92.25 206 GLU A O 1
ATOM 1620 N N . LEU A 1 207 ? -13.523 3.711 20.497 1.00 94.19 207 LEU A N 1
ATOM 1621 C CA . LEU A 1 207 ? -12.917 3.866 19.175 1.00 94.19 207 LEU A CA 1
ATOM 1622 C C . LEU A 1 207 ? -13.753 3.261 18.047 1.00 94.19 207 LEU A C 1
ATOM 1624 O O . LEU A 1 207 ? -13.591 3.688 16.903 1.00 94.19 207 LEU A O 1
ATOM 1628 N N . GLN A 1 208 ? -14.650 2.312 18.336 1.00 94.62 208 GLN A N 1
ATOM 1629 C CA . GLN A 1 208 ? -15.413 1.596 17.310 1.00 94.62 208 GLN A CA 1
ATOM 1630 C C . GLN A 1 208 ? -16.137 2.528 16.323 1.00 94.62 208 GLN A C 1
ATOM 1632 O O . GLN A 1 208 ? -15.981 2.318 15.124 1.00 94.62 208 GLN A O 1
ATOM 1637 N N . PRO A 1 209 ? -16.827 3.612 16.741 1.00 93.06 209 PRO A N 1
ATOM 1638 C CA . PRO A 1 209 ? -17.476 4.516 15.786 1.00 93.06 209 PRO A CA 1
ATOM 1639 C C . PRO A 1 209 ? -16.490 5.210 14.832 1.00 93.06 209 PRO A C 1
ATOM 1641 O O . PRO A 1 209 ? -16.834 5.522 13.693 1.00 93.06 209 PRO A O 1
ATOM 1644 N N . ILE A 1 210 ? -15.257 5.460 15.287 1.00 93.38 210 ILE A N 1
ATOM 1645 C CA . ILE A 1 210 ? -14.190 6.059 14.474 1.00 93.38 210 ILE A CA 1
ATOM 1646 C C . ILE A 1 210 ? -13.653 5.027 13.480 1.00 93.38 210 ILE A C 1
ATOM 1648 O O . ILE A 1 210 ? -13.478 5.333 12.300 1.00 93.38 210 ILE A O 1
ATOM 1652 N N . VAL A 1 211 ? -13.425 3.799 13.950 1.00 94.12 211 VAL A N 1
ATOM 1653 C CA . VAL A 1 211 ? -12.979 2.675 13.120 1.00 94.12 211 VAL A CA 1
ATOM 1654 C C . VAL A 1 211 ? -14.010 2.358 12.040 1.00 94.12 211 VAL A C 1
ATOM 1656 O O . VAL A 1 211 ? -13.644 2.286 10.869 1.00 94.12 211 VAL A O 1
ATOM 1659 N N . ASP A 1 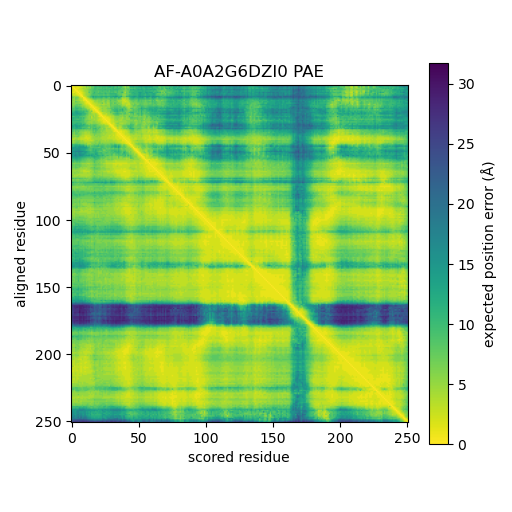212 ? -15.289 2.258 12.403 1.00 94.06 212 ASP A N 1
ATOM 1660 C CA . ASP A 1 212 ? -16.398 1.999 11.481 1.00 94.06 212 ASP A CA 1
ATOM 1661 C C . ASP A 1 212 ? -16.506 3.092 10.415 1.00 94.06 212 ASP A C 1
ATOM 1663 O O . ASP A 1 212 ? -16.732 2.794 9.243 1.00 94.06 212 ASP A O 1
ATOM 1667 N N . PHE A 1 213 ? -16.285 4.356 10.794 1.00 93.75 213 PHE A N 1
ATOM 1668 C CA . PHE A 1 213 ? -16.236 5.460 9.840 1.00 93.75 213 PHE A CA 1
ATOM 1669 C C . PHE A 1 213 ? -15.107 5.275 8.816 1.00 93.75 213 PHE A C 1
ATOM 1671 O O . PHE A 1 213 ? -15.359 5.346 7.611 1.00 93.75 213 PHE A O 1
ATOM 1678 N N . PHE A 1 214 ? -13.872 5.003 9.255 1.00 92.94 214 PHE A N 1
ATOM 1679 C CA . PHE A 1 214 ? -12.738 4.822 8.335 1.00 92.94 214 PHE A CA 1
ATOM 1680 C C . PHE A 1 214 ? -12.815 3.530 7.516 1.00 92.94 214 PHE A C 1
ATOM 1682 O O . PHE A 1 214 ? -12.329 3.493 6.385 1.00 92.94 214 PHE A O 1
ATOM 1689 N N . ALA A 1 215 ? -13.446 2.494 8.063 1.00 93.88 215 ALA A N 1
ATOM 1690 C CA . ALA A 1 215 ? -13.739 1.248 7.371 1.00 93.88 215 ALA A CA 1
ATOM 1691 C C . ALA A 1 215 ? -15.013 1.329 6.518 1.00 93.88 215 ALA A C 1
ATOM 1693 O O . ALA A 1 215 ? -15.330 0.371 5.822 1.00 93.88 215 ALA A O 1
ATOM 1694 N N . SER A 1 216 ? -15.756 2.439 6.546 1.00 95.25 216 SER A N 1
ATOM 1695 C CA . SER A 1 216 ? -17.026 2.560 5.831 1.00 95.25 216 SER A CA 1
ATOM 1696 C C . SER A 1 216 ? -16.846 2.481 4.315 1.00 95.25 216 SER A C 1
ATOM 1698 O O . SER A 1 216 ? -15.817 2.862 3.747 1.00 95.25 216 SER A O 1
ATOM 1700 N N . LYS A 1 217 ? -17.915 2.073 3.624 1.00 95.19 217 LYS A N 1
ATOM 1701 C CA . LYS A 1 217 ? -17.965 2.096 2.160 1.00 95.19 217 LYS A CA 1
ATOM 1702 C C . LYS A 1 217 ? -17.659 3.487 1.592 1.00 95.19 217 LYS A C 1
ATOM 1704 O O . LYS A 1 217 ? -16.924 3.584 0.619 1.00 95.19 217 LYS A O 1
ATOM 1709 N N . ALA A 1 218 ? -18.199 4.549 2.192 1.00 94.19 218 ALA A N 1
ATOM 1710 C CA . ALA A 1 218 ? -18.039 5.916 1.695 1.00 94.19 218 ALA A CA 1
ATOM 1711 C C . ALA A 1 218 ? -16.578 6.394 1.770 1.00 94.19 218 ALA A C 1
ATOM 1713 O O . ALA A 1 218 ? -16.056 6.985 0.817 1.00 94.19 218 ALA A O 1
ATOM 1714 N N . VAL A 1 219 ? -15.892 6.097 2.880 1.00 92.88 219 VAL A N 1
ATOM 1715 C CA . VAL A 1 219 ? -14.453 6.366 3.001 1.00 92.88 219 VAL A CA 1
ATOM 1716 C C . VAL A 1 219 ? -13.660 5.473 2.047 1.00 92.88 219 VAL A C 1
ATOM 1718 O O . VAL A 1 219 ? -12.782 5.976 1.348 1.00 92.88 219 VAL A O 1
ATOM 1721 N N . GLY A 1 220 ? -14.008 4.189 1.932 1.00 92.50 220 GLY A N 1
ATOM 1722 C CA . GLY A 1 220 ? -13.374 3.264 0.990 1.00 92.50 220 GLY A CA 1
ATOM 1723 C C . GLY A 1 220 ? -13.483 3.702 -0.477 1.00 92.50 220 GLY A C 1
ATOM 1724 O O . GLY A 1 220 ? -12.488 3.676 -1.200 1.00 92.50 220 GLY A O 1
ATOM 1725 N N . GLU A 1 221 ? -14.651 4.180 -0.913 1.00 93.75 221 GLU A N 1
ATOM 1726 C CA . GLU A 1 221 ? -14.853 4.769 -2.246 1.00 93.75 221 GLU A CA 1
ATOM 1727 C C . GLU A 1 221 ? -14.022 6.044 -2.426 1.00 93.75 221 GLU A C 1
ATOM 1729 O O . GLU A 1 221 ? -13.441 6.255 -3.487 1.00 93.75 221 GLU A O 1
ATOM 1734 N N . THR A 1 222 ? -13.900 6.877 -1.389 1.00 89.00 222 THR A N 1
ATOM 1735 C CA . THR A 1 222 ? -13.061 8.085 -1.441 1.00 89.00 222 THR A CA 1
ATOM 1736 C C . THR A 1 222 ? -11.582 7.728 -1.610 1.00 89.00 222 THR A C 1
ATOM 1738 O O . THR A 1 222 ? -10.914 8.268 -2.496 1.00 89.00 222 THR A O 1
ATOM 1741 N N . LEU A 1 223 ? -11.075 6.786 -0.807 1.00 86.56 223 LEU A N 1
ATOM 1742 C CA . LEU A 1 223 ? -9.698 6.291 -0.896 1.00 86.56 223 LEU A CA 1
ATOM 1743 C C . LEU A 1 223 ? -9.411 5.692 -2.276 1.00 86.56 223 LEU A C 1
ATOM 1745 O O . LEU A 1 223 ? -8.408 6.037 -2.899 1.00 86.56 223 LEU A O 1
ATOM 1749 N N . SER A 1 224 ? -10.323 4.868 -2.787 1.00 86.56 224 SER A N 1
ATOM 1750 C CA . SER A 1 224 ? -10.153 4.205 -4.077 1.00 86.56 224 SER A CA 1
ATOM 1751 C C . SER A 1 224 ? -10.286 5.162 -5.264 1.00 86.56 224 SER A C 1
ATOM 1753 O O . SER A 1 224 ? -9.394 5.228 -6.107 1.00 86.56 224 SER A O 1
ATOM 1755 N N . HIS A 1 225 ? -11.375 5.931 -5.346 1.00 86.75 225 HIS A N 1
ATOM 1756 C CA . HIS A 1 225 ? -11.716 6.691 -6.556 1.00 86.75 225 HIS A CA 1
ATOM 1757 C C . HIS A 1 225 ? -10.995 8.033 -6.646 1.00 86.75 225 HIS A C 1
ATOM 1759 O O . HIS A 1 225 ? -10.829 8.549 -7.750 1.00 86.75 225 HIS A O 1
ATOM 1765 N N . GLN A 1 226 ? -10.601 8.617 -5.511 1.00 75.94 226 GLN A N 1
ATOM 1766 C CA . GLN A 1 226 ? -9.903 9.909 -5.471 1.00 75.94 226 GLN A CA 1
ATOM 1767 C C . GLN A 1 226 ? -8.440 9.751 -5.060 1.00 75.94 226 GLN A C 1
ATOM 1769 O O . GLN A 1 226 ? -7.570 10.393 -5.645 1.00 75.94 226 GLN A O 1
ATOM 1774 N N . GLY A 1 227 ? -8.172 8.902 -4.064 1.00 72.06 227 GLY A N 1
ATOM 1775 C CA . GLY A 1 227 ? -6.817 8.634 -3.578 1.00 72.06 227 GLY A CA 1
ATOM 1776 C C . GLY A 1 227 ? -6.026 7.650 -4.441 1.00 72.06 227 GLY A C 1
ATOM 1777 O O . GLY A 1 227 ? -4.806 7.619 -4.332 1.00 72.06 227 GLY A O 1
ATOM 1778 N N . LEU A 1 228 ? -6.698 6.880 -5.309 1.00 83.19 228 LEU A N 1
ATOM 1779 C CA . LEU A 1 228 ? -6.111 5.758 -6.054 1.00 83.19 228 LEU A CA 1
ATOM 1780 C C . LEU A 1 228 ? -5.498 4.694 -5.127 1.00 83.19 228 LEU A C 1
ATOM 1782 O O . LEU A 1 228 ? -4.537 4.014 -5.488 1.00 83.19 228 LEU A O 1
ATOM 1786 N N . PHE A 1 229 ? -6.077 4.543 -3.932 1.00 88.50 229 PHE A N 1
ATOM 1787 C CA . PHE A 1 229 ? -5.708 3.542 -2.936 1.00 88.50 229 PHE A CA 1
ATOM 1788 C C . PHE A 1 229 ? -6.830 2.506 -2.843 1.00 88.50 229 PHE A C 1
ATOM 1790 O O . PHE A 1 229 ? -7.871 2.774 -2.233 1.00 88.50 229 PHE A O 1
ATOM 1797 N N . PRO A 1 230 ? -6.682 1.331 -3.477 1.00 91.31 230 PRO A N 1
ATOM 1798 C CA . PRO A 1 230 ? -7.694 0.290 -3.427 1.00 91.31 230 PRO A CA 1
ATOM 1799 C C . PRO A 1 230 ? -8.116 -0.038 -1.987 1.00 91.31 230 PRO A C 1
ATOM 1801 O O . PRO A 1 230 ? -7.280 -0.281 -1.115 1.00 91.31 230 PRO A O 1
ATOM 1804 N N . SER A 1 231 ? -9.417 0.004 -1.716 1.00 94.12 231 SER A N 1
ATOM 1805 C CA . SER A 1 231 ? -10.015 -0.241 -0.404 1.00 94.12 231 SER A CA 1
ATOM 1806 C C . SER A 1 231 ? -10.295 -1.724 -0.194 1.00 94.12 231 SER A C 1
ATOM 1808 O O . SER A 1 231 ? -10.744 -2.422 -1.109 1.00 94.12 231 SER A O 1
ATOM 1810 N N . LEU A 1 232 ? -10.084 -2.188 1.041 1.00 93.62 232 LEU A N 1
ATOM 1811 C CA . LEU A 1 232 ? -10.434 -3.544 1.466 1.00 93.62 232 LEU A CA 1
ATOM 1812 C C . LEU A 1 232 ? -11.930 -3.714 1.771 1.00 93.62 232 LEU A C 1
ATOM 1814 O O . LEU A 1 232 ? -12.362 -4.847 1.986 1.00 93.62 232 LEU A O 1
ATOM 1818 N N . HIS A 1 233 ? -12.732 -2.641 1.776 1.00 95.62 233 HIS A N 1
ATOM 1819 C CA . HIS A 1 233 ? -14.160 -2.753 2.067 1.00 95.62 233 HIS A CA 1
ATOM 1820 C C . HIS A 1 233 ? -14.848 -3.674 1.034 1.00 95.62 233 HIS A C 1
ATOM 1822 O O . HIS A 1 233 ? -14.714 -3.433 -0.171 1.00 95.62 233 HIS A O 1
ATOM 1828 N N . PRO A 1 234 ? -15.620 -4.699 1.452 1.00 94.38 234 PRO A N 1
ATOM 1829 C CA . PRO A 1 234 ? -16.107 -5.759 0.561 1.00 94.38 234 PRO A CA 1
ATOM 1830 C C . PRO A 1 234 ? -16.996 -5.312 -0.604 1.00 94.38 234 PRO A C 1
ATOM 1832 O O . PRO A 1 234 ? -17.156 -6.040 -1.577 1.00 94.38 234 PRO A O 1
ATOM 1835 N N . GLU A 1 235 ? -17.626 -4.144 -0.480 1.00 94.94 235 GLU A N 1
ATOM 1836 C CA . GLU A 1 235 ? -18.578 -3.609 -1.468 1.00 94.94 235 GLU A CA 1
ATOM 1837 C C . GLU A 1 235 ? -18.021 -2.461 -2.309 1.00 94.94 235 GLU A C 1
ATOM 1839 O O . GLU A 1 235 ? -18.761 -1.874 -3.100 1.00 94.94 235 GLU A O 1
ATOM 1844 N N . VAL A 1 236 ? -16.756 -2.087 -2.109 1.00 95.00 236 VAL A N 1
ATOM 1845 C CA . VAL A 1 236 ? -16.131 -1.028 -2.906 1.00 95.00 236 VAL A CA 1
ATOM 1846 C C . VAL A 1 236 ? -15.630 -1.625 -4.215 1.00 95.00 236 VAL A C 1
ATOM 1848 O O . VAL A 1 236 ? -14.771 -2.505 -4.221 1.00 95.00 236 VAL A O 1
ATOM 1851 N N . ASP A 1 237 ? -16.155 -1.121 -5.329 1.00 93.62 237 ASP A N 1
ATOM 1852 C CA . ASP A 1 237 ? -15.546 -1.311 -6.642 1.00 93.62 237 ASP A CA 1
ATOM 1853 C C . ASP A 1 237 ? -14.327 -0.397 -6.746 1.00 93.62 237 ASP A C 1
ATOM 1855 O O . ASP A 1 237 ? -14.459 0.830 -6.721 1.00 93.62 237 ASP A O 1
ATOM 1859 N N . ASN A 1 238 ? -13.145 -1.001 -6.847 1.00 89.44 238 ASN A N 1
ATOM 1860 C CA . ASN A 1 238 ? -11.894 -0.263 -6.850 1.00 89.44 238 ASN A CA 1
ATOM 1861 C C . ASN A 1 238 ? -11.538 0.380 -8.204 1.00 89.44 238 ASN A C 1
ATOM 1863 O O . ASN A 1 238 ? -10.576 1.146 -8.259 1.00 89.44 238 ASN A O 1
ATOM 1867 N N . ARG A 1 239 ? -12.305 0.102 -9.275 1.00 88.38 239 ARG A N 1
ATOM 1868 C CA . ARG A 1 239 ? -12.136 0.680 -10.627 1.00 88.38 239 ARG A CA 1
ATOM 1869 C C . ARG A 1 239 ? -10.719 0.548 -11.196 1.00 88.38 239 ARG A C 1
ATOM 1871 O O . ARG A 1 239 ? -10.193 1.472 -11.817 1.00 88.38 239 ARG A O 1
ATOM 1878 N N . LEU A 1 240 ? -10.099 -0.599 -10.950 1.00 82.44 240 LEU A N 1
ATOM 1879 C CA . LEU A 1 240 ? -8.774 -0.937 -11.463 1.00 82.44 240 LEU A CA 1
ATOM 1880 C C . LEU A 1 240 ? -8.911 -1.631 -12.828 1.00 82.44 240 LEU A C 1
ATOM 1882 O O . LEU A 1 240 ? -9.997 -2.125 -13.134 1.00 82.44 240 LEU A O 1
ATOM 1886 N N . PRO A 1 241 ? -7.854 -1.644 -13.662 1.00 78.38 241 PRO A N 1
ATOM 1887 C CA . PRO A 1 241 ? -7.858 -2.402 -14.912 1.00 78.38 241 PRO A CA 1
ATOM 1888 C C . PRO A 1 241 ? -8.236 -3.873 -14.693 1.00 78.38 241 PRO A C 1
ATOM 1890 O O . PRO A 1 241 ? -7.875 -4.454 -13.670 1.00 78.38 241 PRO A O 1
ATOM 1893 N N . ASP A 1 242 ? -8.931 -4.483 -15.657 1.00 72.12 242 ASP A N 1
ATOM 1894 C CA . ASP A 1 242 ? -9.402 -5.876 -15.556 1.00 72.12 242 ASP A CA 1
ATOM 1895 C C . ASP A 1 242 ? -8.252 -6.891 -15.379 1.00 72.12 242 ASP A C 1
ATOM 1897 O O . ASP A 1 242 ? -8.455 -7.978 -14.839 1.00 72.12 242 ASP A O 1
ATOM 1901 N N . ASP A 1 243 ? -7.047 -6.542 -15.832 1.00 74.44 243 ASP A N 1
ATOM 1902 C CA . ASP A 1 243 ? -5.817 -7.335 -15.759 1.00 74.44 243 ASP A CA 1
ATOM 1903 C C . ASP A 1 243 ? -4.898 -6.950 -14.585 1.00 74.44 243 ASP A C 1
ATOM 1905 O O . ASP A 1 243 ? -3.764 -7.426 -14.497 1.00 74.44 243 ASP A O 1
ATOM 1909 N N . ALA A 1 244 ? -5.368 -6.109 -13.660 1.00 77.94 244 ALA A N 1
ATOM 1910 C CA . ALA A 1 244 ? -4.572 -5.670 -12.524 1.00 77.94 244 ALA A CA 1
ATOM 1911 C C . ALA A 1 244 ? -4.334 -6.807 -11.506 1.00 77.94 244 ALA A C 1
ATOM 1913 O O . ALA A 1 244 ? -5.246 -7.231 -10.794 1.00 77.94 244 ALA A O 1
ATOM 1914 N N . ASP A 1 245 ? -3.083 -7.270 -11.392 1.00 79.19 245 ASP A N 1
ATOM 1915 C CA . ASP A 1 245 ? -2.646 -8.237 -10.371 1.00 79.19 245 ASP A CA 1
ATOM 1916 C C . ASP A 1 245 ? -1.816 -7.586 -9.246 1.00 79.19 245 ASP A C 1
ATOM 1918 O O . ASP A 1 245 ? -1.199 -6.537 -9.409 1.00 79.19 245 ASP A O 1
ATOM 1922 N N . TYR A 1 246 ? -1.757 -8.200 -8.069 1.00 79.94 246 TYR A N 1
ATOM 1923 C CA . TYR A 1 246 ? -1.083 -7.644 -6.892 1.00 79.94 246 TYR A CA 1
ATOM 1924 C C . TYR A 1 246 ? -0.262 -8.713 -6.206 1.00 79.94 246 TYR A C 1
ATOM 1926 O O . TYR A 1 246 ? -0.682 -9.868 -6.086 1.00 79.94 246 TYR A O 1
ATOM 1934 N N . ARG A 1 247 ? 0.859 -8.291 -5.627 1.00 77.44 247 ARG A N 1
ATOM 1935 C CA . ARG A 1 247 ? 1.647 -9.140 -4.746 1.00 77.44 247 ARG A CA 1
ATOM 1936 C C . ARG A 1 247 ? 2.046 -8.426 -3.469 1.00 77.44 247 ARG A C 1
ATOM 1938 O O . ARG A 1 247 ? 2.339 -7.233 -3.444 1.00 77.44 247 ARG A O 1
ATOM 1945 N N . MET A 1 248 ? 2.094 -9.220 -2.412 1.00 70.31 248 MET A N 1
ATOM 1946 C CA . MET A 1 248 ? 2.542 -8.826 -1.088 1.00 70.31 248 MET A CA 1
ATOM 1947 C C . MET A 1 248 ? 3.634 -9.793 -0.642 1.00 70.31 248 MET A C 1
ATOM 1949 O O . MET A 1 248 ? 3.639 -10.961 -1.034 1.00 70.31 248 MET A O 1
ATOM 1953 N N . THR A 1 249 ? 4.568 -9.303 0.164 1.00 65.62 249 THR A N 1
ATOM 1954 C CA . THR A 1 249 ? 5.571 -10.138 0.828 1.00 65.62 249 THR A CA 1
ATOM 1955 C C . THR A 1 249 ? 4.872 -11.145 1.743 1.00 65.62 249 THR A C 1
ATOM 1957 O O . THR A 1 249 ? 4.094 -10.739 2.605 1.00 65.62 249 THR A O 1
ATOM 1960 N N . ARG A 1 250 ? 5.136 -12.446 1.571 1.00 54.31 250 ARG A N 1
ATOM 1961 C CA . ARG A 1 250 ? 4.581 -13.495 2.442 1.00 54.31 250 ARG A CA 1
ATOM 1962 C C . ARG A 1 250 ? 5.523 -13.697 3.628 1.00 54.31 250 ARG A C 1
ATOM 1964 O O . ARG A 1 250 ? 6.603 -14.253 3.452 1.00 54.31 250 ARG A O 1
ATOM 1971 N N . ARG A 1 251 ? 5.143 -13.254 4.824 1.00 47.47 251 ARG A N 1
ATOM 1972 C CA . ARG A 1 251 ? 5.812 -13.648 6.071 1.00 47.47 251 ARG A CA 1
ATOM 1973 C C . ARG A 1 251 ? 4.796 -13.953 7.149 1.00 47.47 251 ARG A C 1
ATOM 1975 O O . ARG A 1 251 ? 3.818 -13.185 7.238 1.00 47.47 251 ARG A O 1
#

Foldseek 3Di:
DQCVQLVDDPDDDDDDDCLVPCVVVVVLQVPDDDLVSDDQKDWHWADPQAVPCVTNVVCVVVVQWFALDDLPPFWAPQCPPVCPADPSGQKHFWWKDFAWDKDQQVPCPPPDDAQALVSLLDPSLFQPDADPVSNVRLNVLVQLQLCLVPNPSSVVSNVRNHNPDPDDPVVVVPDDVVHRIDIHAHLHATRIITIIMIGGPVCSVVCNSVSCVCNDLVVQQCCQVPVVIHTGNRPHDSPDPPSHGHDGRDD